Protein AF-A0A934RR46-F1 (afdb_monomer)

Structure (mmCIF, N/CA/C/O backbone):
data_AF-A0A934RR46-F1
#
_entry.id   AF-A0A934RR46-F1
#
loop_
_atom_site.group_PDB
_atom_site.id
_atom_site.type_symbol
_atom_site.label_atom_id
_atom_site.label_alt_id
_atom_site.label_comp_id
_atom_site.label_asym_id
_atom_site.label_entity_id
_atom_site.label_seq_id
_atom_site.pdbx_PDB_ins_code
_atom_site.Cartn_x
_atom_site.Cartn_y
_atom_site.Cartn_z
_atom_site.occupancy
_atom_site.B_iso_or_equiv
_atom_site.auth_seq_id
_atom_site.auth_comp_id
_atom_site.auth_asym_id
_atom_site.auth_atom_id
_atom_site.pdbx_PDB_model_num
ATOM 1 N N . MET A 1 1 ? 14.944 -14.835 -16.384 1.00 36.81 1 MET A N 1
ATOM 2 C CA . MET A 1 1 ? 14.233 -13.910 -17.299 1.00 36.81 1 MET A CA 1
ATOM 3 C C . MET A 1 1 ? 14.780 -12.487 -17.263 1.00 36.81 1 MET A C 1
ATOM 5 O O . MET A 1 1 ? 15.199 -12.048 -18.314 1.00 36.81 1 MET A O 1
ATOM 9 N N . ILE A 1 2 ? 14.890 -11.793 -16.119 1.00 40.56 2 ILE A N 1
ATOM 10 C CA . ILE A 1 2 ? 15.537 -10.455 -16.045 1.00 40.56 2 ILE A CA 1
ATOM 11 C C . ILE A 1 2 ? 17.006 -10.517 -16.483 1.00 40.56 2 ILE A C 1
ATOM 13 O O . ILE A 1 2 ? 17.422 -9.769 -17.355 1.00 40.56 2 ILE A O 1
ATOM 17 N N . ALA A 1 3 ? 17.759 -11.501 -15.976 1.00 37.44 3 ALA A N 1
ATOM 18 C CA . ALA A 1 3 ? 19.117 -11.783 -16.439 1.00 37.44 3 ALA A CA 1
ATOM 19 C C . ALA A 1 3 ? 19.172 -12.261 -17.898 1.00 37.44 3 ALA A C 1
ATOM 21 O O . ALA A 1 3 ? 20.198 -12.084 -18.517 1.00 37.44 3 ALA A O 1
ATOM 22 N N . GLN A 1 4 ? 18.091 -12.829 -18.456 1.00 36.47 4 GLN A N 1
ATOM 23 C CA . GLN A 1 4 ? 18.027 -13.273 -19.858 1.00 36.47 4 GLN A CA 1
ATOM 24 C C . GLN A 1 4 ? 17.661 -12.120 -20.797 1.00 36.47 4 GLN A C 1
ATOM 26 O O . GLN A 1 4 ? 18.126 -12.100 -21.919 1.00 36.47 4 GLN A O 1
ATOM 31 N N . ALA A 1 5 ? 16.869 -11.144 -20.352 1.00 40.88 5 ALA A N 1
ATOM 32 C CA . ALA A 1 5 ? 16.592 -9.939 -21.122 1.00 40.88 5 ALA A CA 1
ATOM 33 C C . ALA A 1 5 ? 17.769 -8.958 -21.044 1.00 40.88 5 ALA A C 1
ATOM 35 O O . ALA A 1 5 ? 18.184 -8.435 -22.068 1.00 40.88 5 ALA A O 1
ATOM 36 N N . LEU A 1 6 ? 18.403 -8.833 -19.870 1.00 43.50 6 LEU A N 1
ATOM 37 C CA . LEU A 1 6 ? 19.729 -8.225 -19.734 1.00 43.50 6 LEU A CA 1
ATOM 38 C C . LEU A 1 6 ? 20.803 -9.030 -20.489 1.00 43.50 6 LEU A C 1
ATOM 40 O O . LEU A 1 6 ? 21.717 -8.428 -21.024 1.00 43.50 6 LEU A O 1
ATOM 44 N N . ALA A 1 7 ? 20.701 -10.362 -20.595 1.00 38.41 7 ALA A N 1
ATOM 45 C CA . ALA A 1 7 ? 21.614 -11.170 -21.414 1.00 38.41 7 ALA A CA 1
ATOM 46 C C . ALA A 1 7 ? 21.329 -11.118 -22.909 1.00 38.41 7 ALA A C 1
ATOM 48 O O . ALA A 1 7 ? 22.271 -11.231 -23.677 1.00 38.41 7 ALA A O 1
ATOM 49 N N . ASN A 1 8 ? 20.088 -10.884 -23.329 1.00 38.97 8 ASN A N 1
ATOM 50 C CA . ASN A 1 8 ? 19.750 -10.619 -24.723 1.00 38.97 8 ASN A CA 1
ATOM 51 C C . ASN A 1 8 ? 20.225 -9.211 -25.133 1.00 38.97 8 ASN A C 1
ATOM 53 O O . ASN A 1 8 ? 20.647 -9.016 -26.267 1.00 38.97 8 ASN A O 1
ATOM 57 N N . ILE A 1 9 ? 20.270 -8.269 -24.182 1.00 41.25 9 ILE A N 1
ATOM 58 C CA . ILE A 1 9 ? 21.010 -7.000 -24.298 1.00 41.25 9 ILE A CA 1
ATOM 59 C C . ILE A 1 9 ? 22.538 -7.245 -24.351 1.00 41.25 9 ILE A C 1
ATOM 61 O O . ILE A 1 9 ? 23.261 -6.481 -24.973 1.00 41.25 9 ILE A O 1
ATOM 65 N N . VAL A 1 10 ? 23.055 -8.330 -23.757 1.00 36.59 10 VAL A N 1
ATOM 66 C CA . VAL A 1 10 ? 24.501 -8.665 -23.707 1.00 36.59 10 VAL A CA 1
ATOM 67 C C . VAL A 1 10 ? 24.937 -9.702 -24.764 1.00 36.59 10 VAL A C 1
ATOM 69 O O . VAL A 1 10 ? 26.119 -10.011 -24.879 1.00 36.59 10 VAL A O 1
ATOM 72 N N . SER A 1 11 ? 24.027 -10.230 -25.591 1.00 36.16 11 SER A N 1
ATOM 73 C CA . SER A 1 11 ? 24.382 -11.101 -26.727 1.00 36.16 11 SER A CA 1
ATOM 74 C C . SER A 1 11 ? 24.996 -10.343 -27.912 1.00 36.16 11 SER A C 1
ATOM 76 O O . SER A 1 11 ? 25.451 -10.973 -28.865 1.00 36.16 11 SER A O 1
ATOM 78 N N . MET A 1 12 ? 25.063 -9.012 -27.837 1.00 39.12 12 MET A N 1
ATOM 79 C CA . MET A 1 12 ? 25.916 -8.169 -28.679 1.00 39.12 12 MET A CA 1
ATOM 80 C C . MET A 1 12 ? 27.278 -7.994 -27.985 1.00 39.12 12 MET A C 1
ATOM 82 O O . MET A 1 12 ? 27.372 -8.074 -26.763 1.00 39.12 12 MET A O 1
ATOM 86 N N . GLY A 1 13 ? 28.371 -7.856 -28.736 1.00 41.41 13 GLY A N 1
ATOM 87 C CA . GLY A 1 13 ? 29.734 -7.974 -28.201 1.00 41.41 13 GLY A CA 1
ATOM 88 C C . GLY A 1 13 ? 29.997 -7.105 -26.960 1.00 41.41 13 GLY A C 1
ATOM 89 O O . GLY A 1 13 ? 29.566 -5.959 -26.874 1.00 41.41 13 GLY A O 1
ATOM 90 N N . SER A 1 14 ? 30.767 -7.627 -25.996 1.00 47.34 14 SER A N 1
ATOM 91 C CA . SER A 1 14 ? 31.001 -7.009 -24.676 1.00 47.34 14 SER A CA 1
ATOM 92 C C . SER A 1 14 ? 31.554 -5.574 -24.698 1.00 47.34 14 SER A C 1
ATOM 94 O O . SER A 1 14 ? 31.492 -4.883 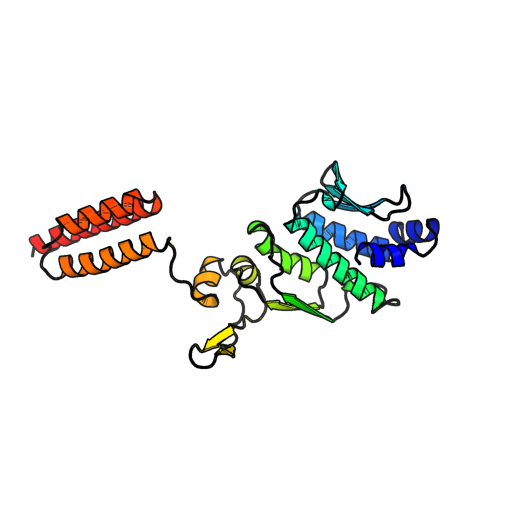-23.683 1.00 47.34 14 SER A O 1
ATOM 96 N N . GLN A 1 15 ? 32.131 -5.130 -25.821 1.00 40.06 15 GLN A N 1
ATOM 97 C CA . GLN A 1 15 ? 32.585 -3.749 -26.018 1.00 40.06 15 GLN A CA 1
ATOM 98 C C . GLN A 1 15 ? 31.483 -2.823 -26.555 1.00 40.06 15 GLN A C 1
ATOM 100 O O . GLN A 1 15 ? 31.358 -1.715 -26.043 1.00 40.06 15 GLN A O 1
ATOM 105 N N . GLU A 1 16 ? 30.658 -3.276 -27.503 1.00 40.56 16 GLU A N 1
ATOM 106 C CA . GLU A 1 16 ? 29.518 -2.513 -28.043 1.00 40.56 16 GLU A CA 1
ATOM 107 C C . GLU A 1 16 ? 28.450 -2.294 -26.968 1.00 40.56 16 GLU A C 1
ATOM 109 O O . GLU A 1 16 ? 27.976 -1.178 -26.784 1.00 40.56 16 GLU A O 1
ATOM 114 N N . VAL A 1 17 ? 28.177 -3.321 -26.159 1.00 46.88 17 VAL A N 1
ATOM 115 C CA . VAL A 1 17 ? 27.233 -3.247 -25.033 1.00 46.88 17 VAL A CA 1
ATOM 116 C C . VAL A 1 17 ? 27.716 -2.287 -23.955 1.00 46.88 17 VAL A C 1
ATOM 118 O O . VAL A 1 17 ? 26.928 -1.516 -23.414 1.00 46.88 17 VAL A O 1
ATOM 121 N N . MET A 1 18 ? 29.017 -2.270 -23.647 1.00 43.03 18 MET A N 1
ATOM 122 C CA . MET A 1 18 ? 29.538 -1.260 -22.727 1.00 43.03 18 MET A CA 1
ATOM 123 C C . MET A 1 18 ? 29.439 0.149 -23.314 1.00 43.03 18 MET A C 1
ATOM 125 O O . MET A 1 18 ? 29.164 1.082 -22.567 1.00 43.03 18 MET A O 1
ATOM 129 N N . GLN A 1 19 ? 29.608 0.330 -24.621 1.00 40.03 19 GLN A N 1
ATOM 130 C CA . GLN A 1 19 ? 29.424 1.631 -25.262 1.00 40.03 19 GLN A CA 1
ATOM 131 C C . GLN A 1 19 ? 27.950 2.072 -25.272 1.00 40.03 19 GLN A C 1
ATOM 133 O O . GLN A 1 19 ? 27.668 3.218 -24.935 1.00 40.03 19 GLN A O 1
ATOM 138 N N . GLU A 1 20 ? 26.995 1.174 -25.530 1.00 48.72 20 GLU A N 1
ATOM 139 C CA . GLU A 1 20 ? 25.558 1.483 -25.455 1.00 48.72 20 GLU A CA 1
ATOM 140 C C . GLU A 1 20 ? 25.047 1.717 -24.024 1.00 48.72 20 GLU A C 1
ATOM 142 O O . GLU A 1 20 ? 24.166 2.552 -23.806 1.00 48.72 20 GLU A O 1
ATOM 147 N N . ILE A 1 21 ? 25.599 1.010 -23.033 1.00 50.59 21 ILE A N 1
ATOM 148 C CA . ILE A 1 21 ? 25.293 1.221 -21.609 1.00 50.59 21 ILE A CA 1
ATOM 149 C C . ILE A 1 21 ? 25.879 2.547 -21.107 1.00 50.59 21 ILE A C 1
ATOM 151 O O . ILE A 1 21 ? 25.300 3.165 -20.213 1.00 50.59 21 ILE A O 1
ATOM 155 N N . THR A 1 22 ? 27.017 2.989 -21.650 1.00 46.16 22 THR A N 1
ATOM 156 C CA . THR A 1 22 ? 27.686 4.219 -21.191 1.00 46.16 22 THR A CA 1
ATOM 157 C C . THR A 1 22 ? 27.176 5.462 -21.928 1.00 46.16 22 THR A C 1
ATOM 159 O O . THR A 1 22 ? 26.913 6.464 -21.269 1.00 46.16 22 THR A O 1
ATOM 162 N N . ASP A 1 23 ? 26.957 5.379 -23.247 1.00 50.88 23 ASP A N 1
ATOM 163 C CA . ASP A 1 23 ? 26.663 6.529 -24.123 1.00 50.88 23 ASP A CA 1
ATOM 164 C C . ASP A 1 23 ? 25.468 6.317 -25.089 1.00 50.88 23 ASP A C 1
ATOM 166 O O . ASP A 1 23 ? 25.162 7.200 -25.890 1.00 50.88 23 ASP A O 1
ATOM 170 N N . GLY A 1 24 ? 24.770 5.173 -25.030 1.00 61.81 24 GLY A N 1
ATOM 171 C CA . GLY A 1 24 ? 23.648 4.825 -25.918 1.00 61.81 24 GLY A CA 1
ATOM 172 C C . GLY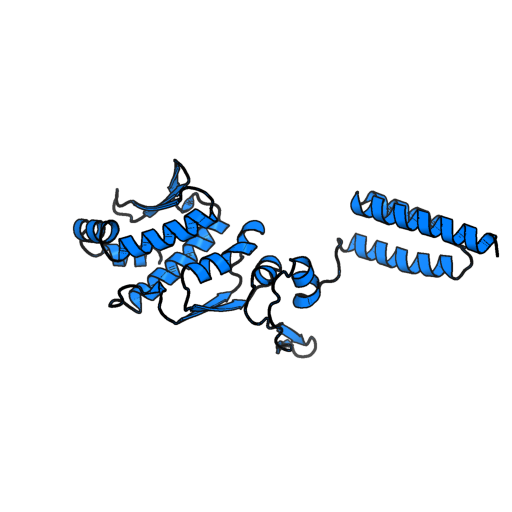 A 1 24 ? 22.266 4.803 -25.247 1.00 61.81 24 GLY A C 1
ATOM 173 O O . GLY A 1 24 ? 22.068 5.292 -24.130 1.00 61.81 24 GLY A O 1
ATOM 174 N N . ARG A 1 25 ? 21.285 4.207 -25.942 1.00 60.78 25 ARG A N 1
ATOM 175 C CA . ARG A 1 25 ? 19.877 4.077 -25.504 1.00 60.78 25 ARG A CA 1
ATOM 176 C C . ARG A 1 25 ? 19.744 3.463 -24.105 1.00 60.78 25 ARG A C 1
ATOM 178 O O . ARG A 1 25 ? 19.003 3.976 -23.267 1.00 60.78 25 ARG A O 1
ATOM 185 N N . TYR A 1 26 ? 20.524 2.423 -23.812 1.00 65.62 26 TYR A N 1
ATOM 186 C CA . TYR A 1 26 ? 20.503 1.747 -22.513 1.00 65.62 26 TYR A CA 1
ATOM 187 C C . TYR A 1 26 ? 21.091 2.597 -21.376 1.00 65.62 26 TYR A C 1
ATOM 189 O O . TYR A 1 26 ? 20.633 2.498 -20.234 1.00 65.62 26 TYR A O 1
ATOM 197 N N . GLY A 1 27 ? 22.042 3.487 -21.669 1.00 65.56 27 GLY A N 1
ATOM 198 C CA . GLY A 1 27 ? 22.538 4.472 -20.706 1.00 65.56 27 GLY A CA 1
ATOM 199 C C . GLY A 1 27 ? 21.471 5.491 -20.296 1.00 65.56 27 GLY A C 1
ATOM 200 O O . GLY A 1 27 ? 21.323 5.793 -19.107 1.00 65.56 27 GLY A O 1
ATOM 201 N N . ALA A 1 28 ? 20.674 5.980 -21.252 1.00 68.56 28 ALA A N 1
ATOM 202 C CA . ALA A 1 28 ? 19.554 6.886 -20.978 1.00 68.56 28 ALA A CA 1
ATOM 203 C C . ALA A 1 28 ? 18.471 6.216 -20.113 1.00 68.56 28 ALA A C 1
ATOM 205 O O . ALA A 1 28 ? 18.034 6.790 -19.109 1.00 68.56 28 ALA A O 1
ATOM 206 N N . LEU A 1 29 ? 18.122 4.969 -20.442 1.00 71.94 29 LEU A N 1
ATOM 207 C CA . LEU A 1 29 ? 17.197 4.134 -19.679 1.00 71.94 29 LEU A CA 1
ATOM 208 C C . LEU A 1 29 ? 17.663 3.936 -18.228 1.00 71.94 29 LEU A C 1
ATOM 210 O O . LEU A 1 29 ? 16.933 4.245 -17.283 1.00 71.94 29 LEU A O 1
ATOM 214 N N . LEU A 1 30 ? 18.907 3.487 -18.031 1.00 72.88 30 LEU A N 1
ATOM 215 C CA . LEU A 1 30 ? 19.480 3.299 -16.696 1.00 72.88 30 LEU A CA 1
ATOM 216 C C . LEU A 1 30 ? 19.559 4.612 -15.920 1.00 72.88 30 LEU A C 1
ATOM 218 O O . LEU A 1 30 ? 19.348 4.617 -14.710 1.00 72.88 30 LEU A O 1
ATOM 222 N N . LYS A 1 31 ? 19.816 5.742 -16.584 1.00 77.75 31 LYS A N 1
ATOM 223 C CA . LYS A 1 31 ? 19.805 7.062 -15.945 1.00 77.75 31 LYS A CA 1
ATOM 224 C C . LYS A 1 31 ? 18.409 7.440 -15.439 1.00 77.75 31 LYS A C 1
ATOM 226 O O . LYS A 1 31 ? 18.314 7.953 -14.323 1.00 77.75 31 LYS A O 1
ATOM 231 N N . LYS A 1 32 ? 17.346 7.159 -16.206 1.00 80.50 32 LYS A N 1
ATOM 232 C CA . LYS A 1 32 ? 15.947 7.382 -15.788 1.00 80.50 32 LYS A CA 1
ATOM 233 C C . LYS A 1 32 ? 15.600 6.501 -14.585 1.00 80.50 32 LYS A C 1
ATOM 235 O O . LYS A 1 32 ? 15.171 7.022 -13.559 1.00 80.50 32 LYS A O 1
ATOM 240 N N . VAL A 1 33 ? 15.914 5.205 -14.651 1.00 79.88 33 VAL A N 1
ATOM 241 C CA . VAL A 1 33 ? 15.697 4.249 -13.547 1.00 79.88 33 VAL A CA 1
ATOM 242 C C . VAL A 1 33 ? 16.476 4.639 -12.286 1.00 79.88 33 VAL A C 1
ATOM 244 O O . VAL A 1 33 ? 15.906 4.686 -11.198 1.00 79.88 33 VAL A O 1
ATOM 247 N N . ASN A 1 34 ? 17.765 4.966 -12.419 1.00 81.31 34 ASN A N 1
ATOM 248 C CA . ASN A 1 34 ? 18.622 5.394 -11.308 1.00 81.31 34 ASN A CA 1
ATOM 249 C C . ASN A 1 34 ? 18.104 6.667 -10.643 1.00 81.31 34 ASN A C 1
ATOM 251 O O . ASN A 1 34 ? 18.190 6.791 -9.424 1.00 81.31 34 ASN A O 1
ATOM 255 N N . LYS A 1 35 ? 17.575 7.607 -11.434 1.00 83.12 35 LYS A N 1
ATOM 256 C CA . LYS A 1 35 ? 16.975 8.834 -10.918 1.00 83.12 35 LYS A CA 1
ATOM 257 C C . LYS A 1 35 ? 15.725 8.518 -10.096 1.00 83.12 35 LYS A C 1
ATOM 259 O O . LYS A 1 35 ? 15.706 8.832 -8.914 1.00 83.12 35 LYS A O 1
ATOM 264 N N . VAL A 1 36 ? 14.743 7.832 -10.686 1.00 83.94 36 VAL A N 1
ATOM 265 C CA . VAL A 1 36 ? 13.465 7.521 -10.018 1.00 83.94 36 VAL A CA 1
ATOM 266 C C . VAL A 1 36 ? 13.695 6.690 -8.748 1.00 83.94 36 VAL A C 1
ATOM 268 O O . VAL A 1 36 ? 13.212 7.035 -7.670 1.00 83.94 36 VAL A O 1
ATOM 271 N N . LEU A 1 37 ? 14.494 5.620 -8.832 1.00 80.00 37 LEU A N 1
ATOM 272 C CA . LEU A 1 37 ? 14.775 4.769 -7.672 1.00 80.00 37 LEU A CA 1
ATOM 273 C C . LEU A 1 37 ? 15.701 5.443 -6.648 1.00 80.00 37 LEU A C 1
ATOM 275 O O . LEU A 1 37 ? 15.571 5.188 -5.452 1.00 80.00 37 LEU A O 1
ATOM 279 N N . GLY A 1 38 ? 16.609 6.320 -7.081 1.00 80.50 38 GLY A N 1
ATOM 280 C CA . GLY A 1 38 ? 17.454 7.114 -6.189 1.00 80.50 38 GLY A CA 1
ATOM 281 C C . GLY A 1 38 ? 16.663 8.131 -5.371 1.00 80.50 38 GLY A C 1
ATOM 282 O O . GLY A 1 38 ? 16.864 8.224 -4.155 1.00 80.50 38 GLY A O 1
ATOM 283 N N . ASP A 1 39 ? 15.732 8.833 -6.018 1.00 81.38 39 ASP A N 1
ATOM 284 C CA . ASP A 1 39 ? 14.822 9.783 -5.375 1.00 81.38 39 ASP A CA 1
ATOM 285 C C . ASP A 1 39 ? 13.926 9.063 -4.356 1.00 81.38 39 ASP A C 1
ATOM 287 O O . ASP A 1 39 ? 13.780 9.516 -3.216 1.00 81.38 39 ASP A O 1
ATOM 291 N N . PHE A 1 40 ? 13.417 7.882 -4.715 1.00 81.31 40 PHE A N 1
ATOM 292 C CA . PHE A 1 40 ? 12.627 7.041 -3.818 1.00 81.31 40 PHE A CA 1
ATOM 293 C C . PHE A 1 40 ? 13.415 6.555 -2.593 1.00 81.31 40 PHE A C 1
ATOM 295 O O . PHE A 1 40 ? 12.971 6.714 -1.453 1.00 81.31 40 PHE A O 1
ATOM 302 N N . LEU A 1 41 ? 14.603 5.982 -2.803 1.00 77.75 41 LEU A N 1
ATOM 303 C CA . LEU A 1 41 ? 15.419 5.425 -1.721 1.00 77.75 41 LEU A CA 1
ATOM 304 C C . LEU A 1 41 ? 16.078 6.506 -0.852 1.00 77.75 41 LEU A C 1
ATOM 306 O O . LEU A 1 41 ? 16.679 6.175 0.174 1.00 77.75 41 LEU A O 1
ATOM 310 N N . LYS A 1 42 ? 15.986 7.786 -1.249 1.00 79.12 42 LYS A N 1
ATOM 311 C CA . LYS A 1 42 ? 16.653 8.937 -0.610 1.00 79.12 42 LYS A CA 1
ATOM 312 C C . LYS A 1 42 ? 18.147 8.697 -0.386 1.00 79.12 42 LYS A C 1
ATOM 314 O O . LYS A 1 42 ? 18.744 9.169 0.583 1.00 79.12 42 LYS A O 1
ATOM 319 N N . ARG A 1 43 ? 18.753 7.904 -1.265 1.00 77.19 43 ARG A N 1
ATOM 320 C CA . ARG A 1 43 ? 20.150 7.478 -1.209 1.00 77.19 43 ARG A CA 1
ATOM 321 C C . ARG A 1 43 ? 20.684 7.415 -2.623 1.00 77.19 43 ARG A C 1
ATOM 323 O O . ARG A 1 43 ? 19.957 7.100 -3.563 1.00 77.19 43 ARG A O 1
ATOM 330 N N . LYS A 1 44 ? 21.988 7.662 -2.759 1.00 71.00 44 LYS A N 1
ATOM 331 C CA . LYS A 1 44 ? 22.679 7.483 -4.034 1.00 71.00 44 LYS A CA 1
ATOM 332 C C . LYS A 1 44 ? 22.470 6.042 -4.498 1.00 71.00 44 LYS A C 1
ATOM 334 O O . LYS A 1 44 ? 22.962 5.129 -3.840 1.00 71.00 44 LYS A O 1
ATOM 339 N N . THR A 1 45 ? 21.734 5.888 -5.595 1.00 72.19 45 THR A N 1
ATOM 340 C CA . THR A 1 45 ? 21.365 4.596 -6.166 1.00 72.19 45 THR A CA 1
ATOM 341 C C . THR A 1 45 ? 21.892 4.525 -7.585 1.00 72.19 45 THR A C 1
ATOM 343 O O . THR A 1 45 ? 21.656 5.433 -8.381 1.00 72.19 45 THR A O 1
ATOM 346 N N . ALA A 1 46 ? 22.653 3.479 -7.890 1.00 69.25 46 ALA A N 1
ATOM 347 C CA . ALA A 1 46 ? 23.087 3.219 -9.254 1.00 69.25 46 ALA A CA 1
ATOM 348 C C . ALA A 1 46 ? 23.037 1.724 -9.547 1.00 69.25 46 ALA A C 1
ATOM 350 O O . ALA A 1 46 ? 23.723 0.940 -8.893 1.00 69.25 46 ALA A O 1
ATOM 351 N N . PHE A 1 47 ? 22.246 1.353 -10.541 1.00 72.00 47 PHE A N 1
ATOM 352 C CA . PHE A 1 47 ? 22.229 0.030 -11.132 1.00 72.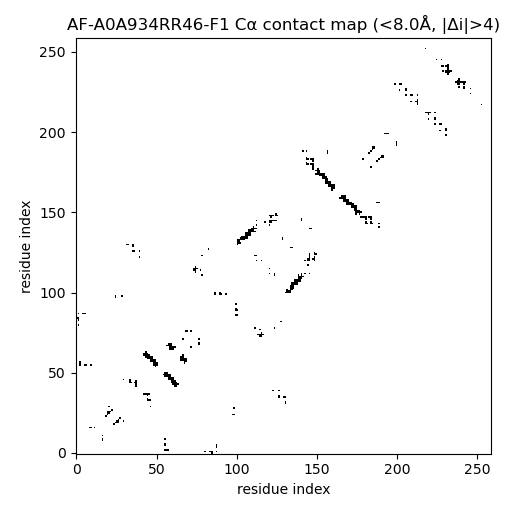00 47 PHE A CA 1
ATOM 353 C C . PHE A 1 47 ? 23.345 -0.065 -12.163 1.00 72.00 47 PHE A C 1
ATOM 355 O O . PHE A 1 47 ? 23.476 0.794 -13.036 1.00 72.00 47 PHE A O 1
ATOM 362 N N . PHE A 1 48 ? 24.165 -1.101 -12.043 1.00 65.88 48 PHE A N 1
ATOM 363 C CA . PHE A 1 48 ? 25.226 -1.387 -12.996 1.00 65.88 48 PHE A CA 1
ATOM 364 C C . PHE A 1 48 ? 25.314 -2.884 -13.248 1.00 65.88 48 PHE A C 1
ATOM 366 O O . PHE A 1 48 ? 25.007 -3.703 -12.382 1.00 65.88 48 PHE A O 1
ATOM 373 N N . VAL A 1 49 ? 25.742 -3.230 -14.454 1.00 65.62 49 VAL A N 1
ATOM 374 C CA . VAL A 1 49 ? 26.001 -4.610 -14.841 1.00 65.62 49 VAL A CA 1
ATOM 375 C C . VAL A 1 49 ? 27.453 -4.929 -14.507 1.00 65.62 49 VAL A C 1
ATOM 377 O O . VAL A 1 49 ? 28.367 -4.256 -14.983 1.00 65.62 49 VAL A O 1
ATOM 380 N N . ASP A 1 50 ? 27.677 -5.943 -13.676 1.00 64.12 50 ASP A N 1
ATOM 381 C CA . ASP A 1 50 ? 29.009 -6.513 -13.487 1.00 64.12 50 ASP A CA 1
ATOM 382 C C . ASP A 1 50 ? 29.181 -7.685 -14.457 1.00 64.12 50 ASP A C 1
ATOM 384 O O . ASP A 1 50 ? 28.460 -8.678 -14.369 1.00 64.12 50 ASP A O 1
ATOM 388 N N . SER A 1 51 ? 30.108 -7.546 -15.406 1.00 57.81 51 SER A N 1
ATOM 389 C CA . SER A 1 51 ? 30.451 -8.568 -16.405 1.00 57.81 51 SER A CA 1
ATOM 390 C C . SER A 1 51 ? 31.681 -9.395 -16.017 1.00 57.81 51 SER A C 1
ATOM 392 O O . SER A 1 51 ? 32.137 -10.251 -16.781 1.00 57.81 51 SER A O 1
ATOM 394 N N . ARG A 1 52 ? 32.249 -9.174 -14.824 1.00 56.47 52 ARG A N 1
ATOM 395 C CA . ARG A 1 52 ? 33.382 -9.966 -14.340 1.00 56.47 52 ARG A CA 1
ATOM 396 C C . ARG A 1 52 ? 32.875 -11.377 -14.008 1.00 56.47 52 ARG A C 1
ATOM 398 O O . ARG A 1 52 ? 32.320 -11.566 -12.930 1.00 56.47 52 ARG A O 1
ATOM 405 N N . ARG A 1 53 ? 33.157 -12.357 -14.889 1.00 47.69 53 ARG A N 1
ATOM 406 C CA . ARG A 1 53 ? 32.983 -13.836 -14.748 1.00 47.69 53 ARG A CA 1
ATOM 407 C C . ARG A 1 53 ? 31.782 -14.487 -15.468 1.00 47.69 53 ARG A C 1
ATOM 409 O O . ARG A 1 53 ? 31.097 -15.301 -14.858 1.00 47.69 53 ARG A O 1
ATOM 416 N N . GLU A 1 54 ? 31.523 -14.172 -16.740 1.00 47.16 54 GLU A N 1
ATOM 417 C CA . GLU A 1 54 ? 30.527 -14.877 -17.596 1.00 47.16 54 GLU A CA 1
ATOM 418 C C . GLU A 1 54 ? 29.064 -14.853 -17.097 1.00 47.16 54 GLU A C 1
ATOM 420 O O . GLU A 1 54 ? 28.170 -15.416 -17.726 1.00 47.16 54 GLU A O 1
ATOM 425 N N . ARG A 1 55 ? 28.784 -14.163 -15.987 1.00 50.59 55 ARG A N 1
ATOM 426 C CA . ARG A 1 55 ? 27.444 -13.927 -15.454 1.00 50.59 55 ARG A CA 1
ATOM 427 C C . ARG A 1 55 ? 27.188 -12.435 -15.413 1.00 50.59 55 ARG A C 1
ATOM 429 O O . ARG A 1 55 ? 27.913 -11.695 -14.760 1.00 50.59 55 ARG A O 1
ATOM 436 N N . ILE A 1 56 ? 26.132 -12.024 -16.095 1.00 54.28 56 ILE A N 1
ATOM 437 C CA . ILE A 1 56 ? 25.607 -10.662 -16.071 1.00 54.28 56 ILE A CA 1
ATOM 438 C C . ILE A 1 56 ? 24.808 -10.534 -14.783 1.00 54.28 56 ILE A C 1
ATOM 440 O O . ILE A 1 56 ? 23.708 -11.078 -14.669 1.00 54.28 56 ILE A O 1
ATOM 444 N N . ALA A 1 57 ? 25.388 -9.860 -13.795 1.00 61.03 57 ALA A N 1
ATOM 445 C CA . ALA A 1 57 ? 24.712 -9.570 -12.539 1.00 61.03 57 ALA A CA 1
ATOM 446 C C . ALA A 1 57 ? 24.367 -8.082 -12.483 1.00 61.03 57 ALA A C 1
ATOM 448 O O . ALA A 1 57 ? 25.251 -7.232 -12.615 1.00 61.03 57 ALA A O 1
ATOM 449 N N . LEU A 1 58 ? 23.087 -7.769 -12.265 1.00 65.88 58 LEU A N 1
ATOM 450 C CA . LEU A 1 58 ? 22.697 -6.422 -11.870 1.00 65.88 58 LEU A CA 1
ATOM 451 C C . LEU A 1 58 ? 23.161 -6.226 -10.425 1.00 65.88 58 LEU A C 1
ATOM 453 O O . LEU A 1 58 ? 22.848 -7.029 -9.547 1.00 65.88 58 LEU A O 1
ATOM 457 N N . LYS A 1 59 ? 23.926 -5.170 -10.186 1.00 70.56 59 LYS A N 1
ATOM 458 C CA . LYS A 1 59 ? 24.342 -4.750 -8.852 1.00 70.56 59 LYS A CA 1
ATOM 459 C C . LYS A 1 59 ? 23.801 -3.368 -8.587 1.00 70.56 59 LYS A C 1
ATOM 461 O O . LYS A 1 59 ? 23.641 -2.569 -9.512 1.00 70.56 59 LYS A O 1
ATOM 466 N N . VAL A 1 60 ? 23.543 -3.086 -7.319 1.00 74.50 60 VAL A N 1
ATOM 467 C CA . VAL A 1 60 ? 23.107 -1.766 -6.889 1.00 74.50 60 VAL A CA 1
ATOM 468 C C . VAL A 1 60 ? 24.185 -1.132 -6.023 1.00 74.50 60 VAL A C 1
ATOM 470 O O . VAL A 1 60 ? 24.737 -1.746 -5.111 1.00 74.50 60 VAL A O 1
ATOM 473 N N . LEU A 1 61 ? 24.529 0.110 -6.334 1.00 75.62 61 LEU A N 1
ATOM 474 C CA . LEU A 1 61 ? 25.254 0.979 -5.424 1.00 75.62 61 LEU A CA 1
ATOM 475 C C . LEU A 1 61 ? 24.220 1.623 -4.507 1.00 75.62 61 LEU A C 1
ATOM 477 O O . LEU A 1 61 ? 23.378 2.356 -5.011 1.00 75.62 61 LEU A O 1
ATOM 481 N N . LEU A 1 62 ? 24.288 1.380 -3.202 1.00 74.62 62 LEU A N 1
ATOM 482 C CA . LEU A 1 62 ? 23.454 2.039 -2.198 1.00 74.62 62 LEU A CA 1
ATOM 483 C C . LEU A 1 62 ? 24.356 2.878 -1.293 1.00 74.62 62 LEU A C 1
ATOM 485 O O . LEU A 1 62 ? 25.084 2.366 -0.444 1.00 74.62 62 LEU A O 1
ATOM 489 N N . GLY A 1 63 ? 24.347 4.194 -1.503 1.00 74.94 63 GLY A N 1
ATOM 490 C CA . GLY A 1 63 ? 25.304 5.093 -0.861 1.00 74.94 63 GLY A CA 1
ATOM 491 C C . GLY A 1 63 ? 26.723 4.848 -1.384 1.00 74.94 63 GLY A C 1
ATOM 492 O O . GLY A 1 63 ? 27.041 5.221 -2.515 1.00 74.94 63 GLY A O 1
ATOM 493 N N . SER A 1 64 ? 27.574 4.241 -0.555 1.00 76.19 64 SER A N 1
ATOM 494 C CA . SER A 1 64 ? 28.948 3.843 -0.897 1.00 76.19 64 SER A CA 1
ATOM 495 C C . SER A 1 64 ? 29.123 2.335 -1.091 1.00 76.19 64 SER A C 1
ATOM 497 O O . SER A 1 64 ? 30.190 1.905 -1.528 1.00 76.19 64 SER A O 1
ATOM 499 N N . GLU A 1 65 ? 28.108 1.530 -0.777 1.00 78.81 65 GLU A N 1
ATOM 500 C CA . GLU A 1 65 ? 28.208 0.071 -0.789 1.00 78.81 65 GLU A CA 1
ATOM 501 C C . GLU A 1 65 ? 27.689 -0.515 -2.096 1.00 78.81 65 GLU A C 1
ATOM 503 O O . GLU A 1 65 ? 26.647 -0.107 -2.608 1.00 78.81 65 GLU A O 1
ATOM 508 N N . ARG A 1 66 ? 28.425 -1.486 -2.644 1.00 78.62 66 ARG A N 1
ATOM 509 C CA . ARG A 1 66 ? 28.002 -2.264 -3.811 1.00 78.62 66 ARG A CA 1
ATOM 510 C C . ARG A 1 66 ? 27.396 -3.566 -3.324 1.00 78.62 66 ARG A C 1
ATOM 512 O O . ARG A 1 66 ? 28.104 -4.377 -2.732 1.00 78.62 66 ARG A O 1
ATOM 519 N N . ILE A 1 67 ? 26.113 -3.745 -3.591 1.00 79.88 67 ILE A N 1
ATOM 520 C CA . ILE A 1 67 ? 25.320 -4.860 -3.089 1.00 79.88 67 ILE A CA 1
ATOM 521 C C . ILE A 1 67 ? 24.774 -5.639 -4.287 1.00 79.88 67 ILE A C 1
ATOM 523 O O . ILE A 1 67 ? 24.296 -5.054 -5.265 1.00 79.88 67 ILE A O 1
ATOM 527 N N . ASP A 1 68 ? 24.883 -6.964 -4.227 1.00 76.81 68 ASP A N 1
ATOM 528 C CA . ASP A 1 68 ? 24.229 -7.852 -5.190 1.00 76.81 68 ASP A CA 1
ATOM 529 C C . ASP A 1 68 ? 22.714 -7.827 -4.960 1.00 76.81 68 ASP A C 1
ATOM 531 O O . ASP A 1 68 ? 22.269 -7.749 -3.816 1.00 76.81 68 ASP A O 1
ATOM 535 N N . LEU A 1 69 ? 21.909 -7.928 -6.024 1.00 74.31 69 LEU A N 1
ATOM 536 C CA . LEU A 1 69 ? 20.444 -7.936 -5.889 1.00 74.31 69 LEU A CA 1
ATOM 537 C C . LEU A 1 69 ? 19.931 -8.990 -4.896 1.00 74.31 69 LEU A C 1
ATOM 539 O O . LEU A 1 69 ? 18.935 -8.750 -4.219 1.00 74.31 69 LEU A O 1
ATOM 543 N N . ASP A 1 70 ? 20.611 -10.132 -4.797 1.00 76.69 70 ASP A N 1
ATOM 544 C CA . ASP A 1 70 ? 20.240 -11.232 -3.900 1.00 76.69 70 ASP A CA 1
ATOM 545 C C . ASP A 1 70 ? 20.405 -10.887 -2.414 1.00 76.69 70 ASP A C 1
ATOM 547 O O . ASP A 1 70 ? 19.800 -11.532 -1.563 1.00 76.69 70 ASP A O 1
ATOM 551 N N . HIS A 1 71 ? 21.192 -9.857 -2.100 1.00 83.31 71 HIS A N 1
ATOM 552 C CA . HIS A 1 71 ? 21.375 -9.349 -0.742 1.00 83.31 71 HIS A CA 1
ATOM 553 C C . HIS A 1 71 ? 20.452 -8.162 -0.423 1.00 83.31 71 HIS A C 1
ATOM 555 O O . HIS A 1 71 ? 20.563 -7.572 0.654 1.00 83.31 71 HIS A O 1
ATOM 561 N N . LEU A 1 72 ? 19.556 -7.777 -1.340 1.00 81.88 72 LEU A N 1
ATOM 562 C CA . LEU A 1 72 ? 18.561 -6.744 -1.064 1.00 81.88 72 LEU A CA 1
ATOM 563 C C . LEU A 1 72 ? 17.400 -7.288 -0.228 1.00 81.88 72 LEU A C 1
ATOM 565 O O . LEU A 1 72 ? 17.049 -8.459 -0.358 1.00 81.88 72 LEU A O 1
ATOM 569 N N . PRO A 1 73 ? 16.747 -6.429 0.579 1.00 84.06 73 PRO A N 1
ATOM 570 C CA . PRO A 1 73 ? 15.491 -6.785 1.223 1.00 84.06 73 PRO A CA 1
ATOM 571 C C . PRO A 1 73 ? 14.468 -7.272 0.194 1.00 84.06 73 PRO A C 1
ATOM 573 O O . PRO A 1 73 ? 14.333 -6.664 -0.873 1.00 84.06 73 PRO A O 1
ATOM 576 N N . ASP A 1 74 ? 13.715 -8.318 0.534 1.00 82.50 74 ASP A N 1
ATOM 577 C CA . ASP A 1 74 ? 12.800 -8.991 -0.396 1.00 82.50 74 ASP A CA 1
ATOM 578 C C . ASP A 1 74 ? 11.819 -8.042 -1.075 1.00 82.50 74 ASP A C 1
ATOM 580 O O . ASP A 1 74 ? 11.646 -8.106 -2.292 1.00 82.50 74 ASP A O 1
ATOM 584 N N . GLY A 1 75 ? 11.250 -7.099 -0.322 1.00 83.50 75 GLY A N 1
ATOM 585 C CA . GLY A 1 75 ? 10.351 -6.111 -0.902 1.00 83.50 75 GLY A CA 1
ATOM 586 C C . GLY A 1 75 ? 11.025 -5.237 -1.966 1.00 83.50 75 GLY A C 1
ATOM 587 O O . GLY A 1 75 ? 10.468 -5.006 -3.034 1.00 83.50 75 GLY A O 1
ATOM 588 N N . LEU A 1 76 ? 12.270 -4.807 -1.736 1.00 81.31 76 LEU A N 1
ATOM 589 C CA . LEU A 1 76 ? 13.001 -3.971 -2.692 1.00 81.31 76 LEU A CA 1
ATOM 590 C C . LEU A 1 76 ? 13.363 -4.782 -3.935 1.00 81.31 76 LEU A C 1
ATOM 592 O O . LEU A 1 76 ? 13.229 -4.297 -5.058 1.00 81.31 76 LEU A O 1
ATOM 596 N N . ARG A 1 77 ? 13.784 -6.033 -3.731 1.00 83.25 77 ARG A N 1
ATOM 597 C CA . ARG A 1 77 ? 14.066 -6.974 -4.811 1.00 83.25 77 ARG A CA 1
ATOM 598 C C . ARG A 1 77 ? 12.825 -7.230 -5.666 1.00 83.25 77 ARG A C 1
ATOM 600 O O . ARG A 1 77 ? 12.957 -7.236 -6.884 1.00 83.25 77 ARG A O 1
ATOM 607 N N . SER A 1 78 ? 11.649 -7.378 -5.053 1.00 84.31 78 SER A N 1
ATOM 608 C CA . SER A 1 78 ? 10.373 -7.557 -5.758 1.00 84.31 78 SER A CA 1
ATOM 609 C C . SER A 1 78 ? 10.055 -6.359 -6.659 1.00 84.31 78 SER A C 1
ATOM 611 O O . SER A 1 78 ? 9.868 -6.539 -7.863 1.00 84.31 78 SER A O 1
ATOM 613 N N . ILE A 1 79 ? 10.118 -5.130 -6.119 1.00 84.81 79 ILE A N 1
ATOM 614 C CA . ILE A 1 79 ? 9.874 -3.895 -6.890 1.00 84.81 79 ILE A CA 1
ATOM 615 C C . ILE A 1 79 ? 10.820 -3.792 -8.081 1.00 84.81 79 ILE A C 1
ATOM 617 O O . ILE A 1 79 ? 10.396 -3.617 -9.222 1.00 84.81 79 ILE A O 1
ATOM 621 N N . ILE A 1 80 ? 12.121 -3.928 -7.821 1.00 82.50 80 ILE A N 1
ATOM 622 C CA . ILE A 1 80 ? 13.144 -3.872 -8.865 1.00 82.50 80 ILE A CA 1
ATOM 623 C C . ILE A 1 80 ? 12.870 -4.955 -9.913 1.00 82.50 80 ILE A C 1
ATOM 625 O O . ILE A 1 80 ? 12.939 -4.682 -11.109 1.00 82.50 80 ILE A O 1
ATOM 629 N N . ALA A 1 81 ? 12.525 -6.171 -9.492 1.00 82.56 81 ALA A N 1
ATOM 630 C CA . ALA A 1 81 ? 12.313 -7.281 -10.403 1.00 82.56 81 ALA A CA 1
ATOM 631 C C . ALA A 1 81 ? 11.198 -7.000 -11.417 1.00 82.56 81 ALA A C 1
ATOM 633 O O . ALA A 1 81 ? 11.437 -7.137 -12.620 1.00 82.56 81 ALA A O 1
ATOM 634 N N . TRP A 1 82 ? 10.006 -6.591 -10.974 1.00 87.31 82 TRP A N 1
ATOM 635 C CA . TRP A 1 82 ? 8.897 -6.371 -11.906 1.00 87.31 82 TRP A CA 1
ATOM 636 C C . TRP A 1 82 ? 9.053 -5.074 -12.720 1.00 87.31 82 TRP A C 1
ATOM 638 O O . TRP A 1 82 ? 8.675 -5.061 -13.896 1.00 87.31 82 TRP A O 1
ATOM 648 N N . LEU A 1 83 ? 9.696 -4.029 -12.179 1.00 87.31 83 LEU A N 1
ATOM 649 C CA . LEU A 1 83 ? 10.048 -2.824 -12.946 1.00 87.31 83 LEU A CA 1
ATOM 650 C C . LEU A 1 83 ? 10.991 -3.168 -14.104 1.00 87.31 83 LEU A C 1
ATOM 652 O O . LEU A 1 83 ? 10.686 -2.887 -15.262 1.00 87.31 83 LEU A O 1
ATOM 656 N N . PHE A 1 84 ? 12.111 -3.839 -13.818 1.00 82.31 84 PHE A N 1
ATOM 657 C CA . PHE A 1 84 ? 13.071 -4.236 -14.851 1.00 82.31 84 PHE A CA 1
ATOM 658 C C . PHE A 1 84 ? 12.495 -5.278 -15.815 1.00 82.31 84 PHE A C 1
ATOM 660 O O . PHE A 1 84 ? 12.816 -5.252 -17.002 1.00 82.31 84 PHE A O 1
ATOM 667 N N . ALA A 1 85 ? 11.626 -6.178 -15.346 1.00 84.62 85 ALA A N 1
ATOM 668 C CA . ALA A 1 85 ? 10.922 -7.106 -16.225 1.00 84.62 85 ALA A CA 1
ATOM 669 C C . ALA A 1 85 ? 9.983 -6.375 -17.197 1.00 84.62 85 ALA A C 1
ATOM 671 O O . ALA A 1 85 ? 9.900 -6.760 -18.361 1.00 84.62 85 ALA A O 1
ATOM 672 N N . THR A 1 86 ? 9.304 -5.319 -16.745 1.00 88.81 86 THR A N 1
ATOM 673 C CA . THR A 1 86 ? 8.458 -4.478 -17.605 1.00 88.81 86 THR A CA 1
ATOM 674 C C . THR A 1 86 ? 9.301 -3.745 -18.639 1.00 88.81 86 THR A C 1
ATOM 676 O O . THR A 1 86 ? 9.021 -3.849 -19.829 1.00 88.81 86 THR A O 1
ATOM 679 N N . ILE A 1 87 ? 10.373 -3.078 -18.205 1.00 86.56 87 ILE A N 1
ATOM 680 C CA . ILE A 1 87 ? 11.320 -2.391 -19.092 1.00 86.56 87 ILE A CA 1
ATOM 681 C C . ILE A 1 87 ? 11.824 -3.341 -20.184 1.00 86.56 87 ILE A C 1
ATOM 683 O O . ILE A 1 87 ? 11.758 -3.028 -21.367 1.00 86.56 87 ILE A O 1
ATOM 687 N N . ALA A 1 88 ? 12.254 -4.542 -19.798 1.00 82.12 88 ALA A N 1
ATOM 688 C CA . ALA A 1 88 ? 12.709 -5.563 -20.731 1.00 82.12 88 ALA A CA 1
ATOM 689 C C . ALA A 1 88 ? 11.635 -5.978 -21.752 1.00 82.12 88 ALA A C 1
ATOM 691 O O . ALA A 1 88 ? 11.952 -6.195 -22.920 1.00 82.12 88 ALA A O 1
ATOM 692 N N . LYS A 1 89 ? 10.368 -6.098 -21.333 1.00 86.69 89 LYS A N 1
ATOM 693 C CA . LYS A 1 89 ? 9.257 -6.403 -22.248 1.00 86.69 89 LYS A CA 1
ATOM 694 C C . LYS A 1 89 ? 9.024 -5.269 -23.246 1.00 86.69 89 LYS A C 1
ATOM 696 O O . LYS A 1 89 ? 8.802 -5.559 -24.415 1.00 86.69 89 LYS A O 1
ATOM 701 N N . LEU A 1 90 ? 9.096 -4.014 -22.802 1.00 88.00 90 LEU A N 1
ATOM 702 C CA . LEU A 1 90 ? 8.947 -2.843 -23.672 1.00 88.00 90 LEU A CA 1
ATOM 703 C C . LEU A 1 90 ? 10.086 -2.753 -24.690 1.00 88.00 90 LEU A C 1
ATOM 705 O O . LEU A 1 90 ? 9.825 -2.544 -25.867 1.00 88.00 90 LEU A O 1
ATOM 709 N N . GLU A 1 91 ? 11.326 -2.994 -24.265 1.00 82.06 91 GLU A N 1
ATOM 710 C CA . GLU A 1 91 ? 12.495 -3.038 -25.153 1.00 82.06 91 GLU A CA 1
ATOM 711 C C . GLU A 1 91 ? 12.347 -4.092 -26.261 1.00 82.06 91 GLU A C 1
ATOM 713 O O . GLU A 1 91 ? 12.641 -3.822 -27.422 1.00 82.06 91 GLU A O 1
ATOM 718 N N . VAL A 1 92 ? 11.839 -5.282 -25.922 1.00 83.38 92 VAL A N 1
ATOM 719 C CA . VAL A 1 92 ? 11.601 -6.357 -26.901 1.00 83.38 92 VAL A CA 1
ATOM 720 C C . VAL A 1 92 ? 10.407 -6.056 -27.809 1.00 83.38 92 VAL A C 1
ATOM 722 O O . VAL A 1 92 ? 10.442 -6.391 -28.990 1.00 83.38 92 VAL A O 1
ATOM 725 N N . ALA A 1 93 ? 9.343 -5.454 -27.272 1.00 86.38 93 ALA A N 1
ATOM 726 C CA . ALA A 1 93 ? 8.147 -5.114 -28.040 1.00 86.38 93 ALA A CA 1
ATOM 727 C C . ALA A 1 93 ? 8.373 -3.926 -28.990 1.00 86.38 93 ALA A C 1
ATOM 729 O O . ALA A 1 93 ? 7.762 -3.870 -30.057 1.00 86.38 93 ALA A O 1
ATOM 730 N N . PHE A 1 94 ? 9.257 -3.000 -28.614 1.00 86.31 94 PHE A N 1
ATOM 731 C CA . PHE A 1 94 ? 9.536 -1.758 -29.332 1.00 86.31 94 PHE A CA 1
ATOM 732 C C . PHE A 1 94 ? 11.048 -1.590 -29.580 1.00 86.31 94 PHE A C 1
ATOM 734 O O . PHE A 1 94 ? 11.678 -0.661 -29.060 1.00 86.31 94 PHE A O 1
ATOM 741 N N . PRO A 1 95 ? 11.663 -2.477 -30.385 1.00 79.38 95 PRO A N 1
ATOM 742 C CA . PRO A 1 95 ? 13.109 -2.484 -30.597 1.00 79.38 95 PRO A CA 1
ATOM 743 C C . PRO A 1 95 ? 13.615 -1.247 -31.347 1.00 79.38 95 PRO A C 1
ATOM 745 O O . PRO A 1 95 ? 14.766 -0.877 -31.164 1.00 79.38 95 PRO A O 1
ATOM 748 N N . ASP A 1 96 ? 12.770 -0.560 -32.119 1.00 82.50 96 ASP A N 1
ATOM 749 C CA . ASP A 1 96 ? 13.155 0.630 -32.895 1.00 82.50 96 ASP A CA 1
ATOM 750 C C . ASP A 1 96 ? 12.815 1.960 -32.196 1.00 82.50 96 ASP A C 1
ATOM 752 O O . ASP A 1 96 ? 13.081 3.034 -32.735 1.00 82.50 96 ASP A O 1
ATOM 756 N N . ASP A 1 97 ? 12.209 1.917 -31.006 1.00 82.38 97 ASP A N 1
ATOM 757 C CA . ASP A 1 97 ? 11.824 3.134 -30.290 1.00 82.38 97 ASP A CA 1
ATOM 758 C C . ASP A 1 97 ? 12.995 3.758 -29.528 1.00 82.38 97 ASP A C 1
ATOM 760 O O . ASP A 1 97 ? 13.710 3.082 -28.797 1.00 82.38 97 ASP A O 1
ATOM 764 N N . SER A 1 98 ? 13.178 5.069 -29.644 1.00 79.38 98 SER A N 1
ATOM 765 C CA . SER A 1 98 ? 14.192 5.792 -28.878 1.00 79.38 98 SER A CA 1
ATOM 766 C C . SER A 1 98 ? 13.926 5.829 -27.366 1.00 79.38 98 SER A C 1
ATOM 768 O O . SER A 1 98 ? 14.891 5.900 -26.606 1.00 79.38 98 SER A O 1
ATOM 770 N N . ASP A 1 99 ? 12.661 5.792 -26.927 1.00 84.56 99 ASP A N 1
ATOM 771 C CA . ASP A 1 99 ? 12.281 5.720 -25.508 1.00 84.56 99 ASP A CA 1
ATOM 772 C C . ASP A 1 99 ? 11.026 4.842 -25.313 1.00 84.56 99 ASP A C 1
ATOM 774 O O . ASP A 1 99 ? 9.902 5.345 -25.224 1.00 84.56 99 ASP A O 1
ATOM 778 N N . PRO A 1 100 ? 11.195 3.510 -25.199 1.00 85.38 100 PRO A N 1
ATOM 779 C CA . PRO A 1 100 ? 10.083 2.588 -24.976 1.00 85.38 100 PRO A CA 1
ATOM 780 C C . PRO A 1 100 ? 9.281 2.852 -23.696 1.00 85.38 100 PRO A C 1
ATOM 782 O O . PRO A 1 100 ? 8.166 2.350 -23.576 1.00 85.38 100 PRO A O 1
ATOM 785 N N . LEU A 1 101 ? 9.820 3.603 -22.727 1.00 89.00 101 LEU A N 1
ATOM 786 C CA . LEU A 1 101 ? 9.118 3.899 -21.475 1.00 89.00 101 LEU A CA 1
ATOM 787 C C . LEU A 1 101 ? 8.023 4.955 -21.642 1.00 89.00 101 LEU A C 1
ATOM 789 O O . LEU A 1 101 ? 7.118 5.026 -20.813 1.00 89.00 101 LEU A O 1
ATOM 793 N N . GLU A 1 102 ? 8.096 5.756 -22.704 1.00 91.19 102 GLU A N 1
ATOM 794 C CA . GLU A 1 102 ? 7.077 6.746 -23.065 1.00 91.19 102 GLU A CA 1
ATOM 795 C C . GLU A 1 102 ? 5.943 6.134 -23.902 1.00 91.19 102 GLU A C 1
ATOM 797 O O . GLU A 1 102 ? 5.014 6.839 -24.295 1.00 91.19 102 GLU A O 1
ATOM 802 N N . ARG A 1 103 ? 5.973 4.830 -24.195 1.00 92.00 103 ARG A N 1
ATOM 803 C CA . ARG A 1 103 ? 4.890 4.181 -24.940 1.00 92.00 103 ARG A CA 1
ATOM 804 C C . ARG A 1 103 ? 3.623 4.048 -24.110 1.00 92.00 103 ARG A C 1
ATOM 806 O O . ARG A 1 103 ? 3.660 3.836 -22.902 1.00 92.00 103 ARG A O 1
ATOM 813 N N . GLU A 1 104 ? 2.497 4.100 -24.808 1.00 95.31 104 GLU A N 1
ATOM 814 C CA . GLU A 1 104 ? 1.196 3.737 -24.260 1.00 95.31 104 GLU A CA 1
ATOM 815 C C . GLU A 1 104 ? 1.081 2.214 -24.163 1.00 95.31 104 GLU A C 1
ATOM 817 O O . GLU A 1 104 ? 1.289 1.490 -25.141 1.00 95.31 104 GLU A O 1
ATOM 822 N N . PHE A 1 105 ? 0.743 1.721 -22.976 1.00 95.12 105 PHE A N 1
ATOM 823 C CA . PHE A 1 105 ? 0.429 0.316 -22.742 1.00 95.12 105 PHE A CA 1
ATOM 824 C C . PHE A 1 105 ? -0.427 0.163 -21.484 1.00 95.12 105 PHE A C 1
ATOM 826 O O . PHE A 1 105 ? -0.536 1.076 -20.668 1.00 95.12 105 PHE A O 1
ATOM 833 N N . ILE A 1 106 ? -1.032 -1.013 -21.319 1.00 96.38 106 ILE A N 1
ATOM 834 C CA . ILE A 1 106 ? -1.788 -1.359 -20.114 1.00 96.38 106 ILE A CA 1
ATOM 835 C C . ILE A 1 106 ? -0.899 -2.213 -19.213 1.00 96.38 106 ILE A C 1
ATOM 837 O O . ILE A 1 106 ? -0.353 -3.230 -19.651 1.00 96.38 106 ILE A O 1
ATOM 841 N N . MET A 1 107 ? -0.772 -1.813 -17.951 1.00 95.50 107 MET A N 1
ATOM 842 C CA . MET A 1 107 ? -0.112 -2.587 -16.909 1.00 95.50 107 MET A CA 1
ATOM 843 C C . MET A 1 107 ? -1.154 -3.121 -15.931 1.00 95.50 107 MET A C 1
ATOM 845 O O . MET A 1 107 ? -1.829 -2.348 -15.259 1.00 95.50 107 MET A O 1
ATOM 849 N N . ILE A 1 108 ? -1.247 -4.446 -15.833 1.00 96.50 108 ILE A N 1
ATOM 850 C CA . ILE A 1 108 ? -2.076 -5.121 -14.834 1.00 96.50 108 ILE A CA 1
ATOM 851 C C . ILE A 1 108 ? -1.157 -5.602 -13.714 1.00 96.50 108 ILE A C 1
ATOM 853 O O . ILE A 1 108 ? -0.213 -6.353 -13.973 1.00 96.50 108 ILE A O 1
ATOM 857 N N . LEU A 1 109 ? -1.418 -5.143 -12.494 1.00 94.56 109 LEU A N 1
ATOM 858 C CA . LEU A 1 109 ? -0.685 -5.522 -11.292 1.00 94.56 109 LEU A CA 1
ATOM 859 C C . LEU A 1 109 ? -1.640 -6.231 -10.341 1.00 94.56 109 LEU A C 1
ATOM 861 O O . LEU A 1 109 ? -2.691 -5.691 -10.009 1.00 94.56 109 LEU A O 1
ATOM 865 N N . ASP A 1 110 ? -1.254 -7.421 -9.909 1.00 94.50 110 ASP A N 1
ATOM 866 C CA . ASP A 1 110 ? -1.961 -8.183 -8.889 1.00 94.50 110 ASP A CA 1
ATOM 867 C C . ASP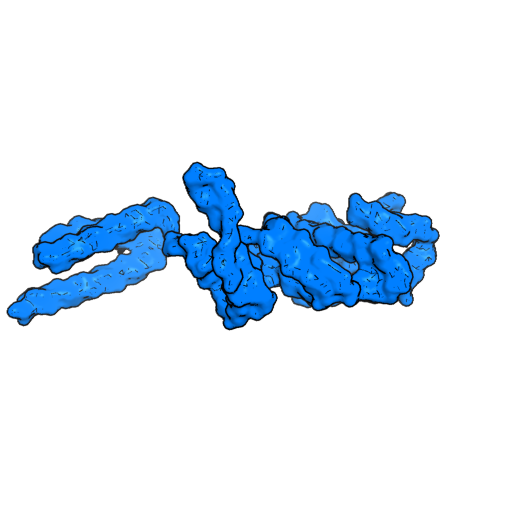 A 1 110 ? -1.071 -8.231 -7.649 1.00 94.50 110 ASP A C 1
ATOM 869 O O . ASP A 1 110 ? 0.081 -8.664 -7.741 1.00 94.50 110 ASP A O 1
ATOM 873 N N . GLU A 1 111 ? -1.566 -7.671 -6.549 1.00 93.81 111 GLU A N 1
ATOM 874 C CA . GLU A 1 111 ? -0.860 -7.502 -5.276 1.00 93.81 111 GLU A CA 1
ATOM 875 C C . GLU A 1 111 ? 0.587 -6.979 -5.428 1.00 93.81 111 GLU A C 1
ATOM 877 O O . GLU A 1 111 ? 1.546 -7.599 -4.959 1.00 93.81 111 GLU A O 1
ATOM 882 N N . PRO A 1 112 ? 0.818 -5.811 -6.067 1.00 92.69 112 PRO A N 1
ATOM 883 C CA . PRO A 1 112 ? 2.171 -5.258 -6.206 1.00 92.69 112 PRO A CA 1
ATOM 884 C C . PRO A 1 112 ? 2.873 -4.995 -4.858 1.00 92.69 112 PRO A C 1
ATOM 886 O O . PRO A 1 112 ? 4.087 -4.773 -4.815 1.00 92.69 112 PRO A O 1
ATOM 889 N N . GLU A 1 113 ? 2.118 -4.997 -3.761 1.00 91.62 113 GLU A N 1
ATOM 890 C CA . GLU A 1 113 ? 2.571 -4.865 -2.386 1.00 91.62 113 GLU A CA 1
ATOM 891 C C . GLU A 1 113 ? 3.113 -6.138 -1.730 1.00 91.62 113 GLU A C 1
ATOM 893 O O . GLU A 1 113 ? 3.622 -6.032 -0.607 1.00 91.62 113 GLU A O 1
ATOM 898 N N . THR A 1 114 ? 3.012 -7.323 -2.346 1.00 88.19 114 THR A N 1
ATOM 899 C CA . THR A 1 114 ? 3.412 -8.570 -1.676 1.00 88.19 114 THR A CA 1
ATOM 900 C C . THR A 1 114 ? 4.865 -8.468 -1.182 1.00 88.19 114 THR A C 1
ATOM 902 O O . THR A 1 114 ? 5.789 -8.146 -1.931 1.00 88.19 114 THR A O 1
ATOM 905 N N . HIS A 1 115 ? 5.075 -8.726 0.114 1.00 82.25 115 HIS A N 1
ATOM 906 C CA . HIS A 1 115 ? 6.357 -8.591 0.830 1.00 82.25 115 HIS A CA 1
ATOM 907 C C . HIS A 1 115 ? 6.934 -7.163 0.949 1.00 82.25 115 HIS A C 1
ATOM 909 O O . HIS A 1 115 ? 8.062 -6.991 1.424 1.00 82.25 115 HIS A O 1
ATOM 915 N N . LEU A 1 116 ? 6.189 -6.120 0.569 1.00 87.69 116 LEU A N 1
ATOM 916 C CA . LEU A 1 116 ? 6.604 -4.733 0.775 1.00 87.69 116 LEU A CA 1
ATOM 917 C C . LEU A 1 116 ? 6.315 -4.274 2.197 1.00 87.69 116 LEU A C 1
ATOM 919 O O . LEU A 1 116 ? 5.213 -4.436 2.717 1.00 87.69 116 LEU A O 1
ATOM 923 N N . HIS A 1 117 ? 7.287 -3.586 2.790 1.00 87.81 117 HIS A N 1
ATOM 924 C CA . HIS A 1 117 ? 7.052 -2.824 4.009 1.00 87.81 117 HIS A CA 1
ATOM 925 C C . HIS A 1 117 ? 5.958 -1.761 3.758 1.00 87.81 117 HIS A C 1
ATOM 927 O O . HIS A 1 117 ? 6.020 -1.097 2.719 1.00 87.81 117 HIS A O 1
ATOM 933 N N . PRO A 1 118 ? 5.016 -1.505 4.692 1.00 88.50 118 PRO A N 1
ATOM 934 C CA . PRO A 1 118 ? 3.923 -0.537 4.506 1.00 88.50 118 PRO A CA 1
ATOM 935 C C . PRO A 1 118 ? 4.380 0.844 4.028 1.00 88.50 118 PRO A C 1
ATOM 937 O O . PRO A 1 118 ? 3.779 1.462 3.154 1.00 88.50 118 PRO A O 1
ATOM 940 N N . ALA A 1 119 ? 5.520 1.307 4.548 1.00 87.19 119 ALA A N 1
ATOM 941 C CA . ALA A 1 119 ? 6.126 2.564 4.116 1.00 87.19 119 ALA A CA 1
ATOM 942 C C . ALA A 1 119 ? 6.424 2.616 2.607 1.00 87.19 119 ALA A C 1
ATOM 944 O O . ALA A 1 119 ? 6.407 3.703 2.048 1.00 87.19 119 ALA A O 1
ATOM 945 N N . TRP A 1 120 ? 6.712 1.485 1.960 1.00 87.88 120 TRP A N 1
ATOM 946 C CA . TRP A 1 120 ? 7.007 1.393 0.526 1.00 87.88 120 TRP A CA 1
ATOM 947 C C . TRP A 1 120 ? 5.765 1.158 -0.325 1.00 87.88 120 TRP A C 1
ATOM 949 O O . TRP A 1 120 ? 5.715 1.655 -1.447 1.00 87.88 120 TRP A O 1
ATOM 959 N N . GLN A 1 121 ? 4.748 0.488 0.221 1.00 92.62 121 GLN A N 1
ATOM 960 C CA . GLN A 1 121 ? 3.447 0.335 -0.439 1.00 92.62 121 GLN A CA 1
ATOM 961 C C . GLN A 1 121 ? 2.878 1.705 -0.839 1.00 92.62 121 GLN A C 1
ATOM 963 O O . GLN A 1 121 ? 2.435 1.892 -1.961 1.00 92.62 121 GLN A O 1
ATOM 968 N N . ARG A 1 122 ? 3.068 2.724 0.009 1.00 90.12 122 ARG A N 1
ATOM 969 C CA . ARG A 1 122 ? 2.642 4.109 -0.260 1.00 90.12 122 ARG A CA 1
ATOM 970 C C . ARG A 1 122 ? 3.320 4.805 -1.451 1.00 90.12 122 ARG A C 1
ATOM 972 O O . ARG A 1 122 ? 2.907 5.902 -1.812 1.00 90.12 122 ARG A O 1
ATOM 979 N N . TYR A 1 123 ? 4.390 4.243 -2.013 1.00 88.69 123 TYR A N 1
ATOM 980 C CA . TYR A 1 123 ? 5.161 4.876 -3.093 1.00 88.69 123 TYR A CA 1
ATOM 981 C C . TYR A 1 123 ? 5.298 4.009 -4.343 1.00 88.69 123 TYR A C 1
ATOM 983 O O . TYR A 1 123 ? 5.666 4.539 -5.388 1.00 88.69 123 TYR A O 1
ATOM 991 N N . VAL A 1 124 ? 5.027 2.703 -4.268 1.00 91.56 124 VAL A N 1
ATOM 992 C CA . VAL A 1 124 ? 5.333 1.769 -5.362 1.00 91.56 124 VAL A CA 1
ATOM 993 C C . VAL A 1 124 ? 4.625 2.136 -6.670 1.00 91.56 124 VAL A C 1
ATOM 995 O O . VAL A 1 124 ? 5.265 2.158 -7.719 1.00 91.56 124 VAL A O 1
ATOM 998 N N . LEU A 1 125 ? 3.344 2.517 -6.614 1.00 92.81 125 LEU A N 1
ATOM 999 C CA . LEU A 1 125 ? 2.597 2.940 -7.802 1.00 92.81 125 LEU A CA 1
ATOM 1000 C C . LEU A 1 125 ? 3.094 4.275 -8.351 1.00 92.81 125 LEU A C 1
ATOM 1002 O O . LEU A 1 125 ? 3.217 4.430 -9.561 1.00 92.81 125 LEU A O 1
ATOM 1006 N N . ARG A 1 126 ? 3.467 5.213 -7.477 1.00 90.94 126 ARG A N 1
ATOM 1007 C CA . ARG A 1 126 ? 4.055 6.487 -7.895 1.00 90.94 126 ARG A CA 1
ATOM 1008 C C . ARG A 1 126 ? 5.373 6.282 -8.644 1.00 90.94 126 ARG A C 1
ATOM 1010 O O . ARG A 1 126 ? 5.578 6.898 -9.681 1.00 90.94 126 ARG A O 1
ATOM 1017 N N . ILE A 1 127 ? 6.241 5.395 -8.153 1.00 90.75 127 ILE A N 1
ATOM 1018 C CA . ILE A 1 127 ? 7.486 5.016 -8.844 1.00 90.75 127 ILE A CA 1
ATOM 1019 C C . ILE A 1 127 ? 7.167 4.464 -10.236 1.00 90.75 127 ILE A C 1
ATOM 1021 O O . ILE A 1 127 ? 7.819 4.831 -11.211 1.00 90.75 127 ILE A O 1
ATOM 1025 N N . ALA A 1 128 ? 6.160 3.592 -10.326 1.00 92.75 128 ALA A N 1
ATOM 1026 C CA . ALA A 1 128 ? 5.720 3.004 -11.583 1.00 92.75 128 ALA A CA 1
ATOM 1027 C C . ALA A 1 128 ? 5.236 4.073 -12.572 1.00 92.75 128 ALA A C 1
ATOM 1029 O O . ALA A 1 128 ? 5.675 4.090 -13.716 1.00 92.75 128 ALA A O 1
ATOM 1030 N N . GLN A 1 129 ? 4.377 4.986 -12.121 1.00 92.50 129 GLN A N 1
ATOM 1031 C CA . GLN A 1 129 ? 3.822 6.075 -12.928 1.00 92.50 129 GLN A CA 1
ATOM 1032 C C . GLN A 1 129 ? 4.893 7.079 -13.368 1.00 92.50 129 GLN A C 1
ATOM 1034 O O . GLN A 1 129 ? 4.853 7.565 -14.491 1.00 92.50 129 GLN A O 1
ATOM 1039 N N . GLU A 1 130 ? 5.878 7.374 -12.515 1.00 92.31 130 GLU A N 1
ATOM 1040 C CA . GLU A 1 130 ? 7.013 8.229 -12.883 1.00 92.31 130 GLU A CA 1
ATOM 1041 C C . GLU A 1 130 ? 7.927 7.557 -13.922 1.00 92.31 130 GLU A C 1
ATOM 1043 O O . GLU A 1 130 ? 8.525 8.243 -14.755 1.00 92.31 130 GLU A O 1
ATOM 1048 N N . LEU A 1 131 ? 8.046 6.225 -13.889 1.00 91.62 131 LEU A N 1
ATOM 1049 C CA . LEU A 1 131 ? 8.860 5.479 -14.848 1.00 91.62 131 LEU A CA 1
ATOM 1050 C C . LEU A 1 131 ? 8.135 5.240 -16.181 1.00 91.62 131 LEU A C 1
ATOM 1052 O O . LEU A 1 131 ? 8.786 5.287 -17.224 1.00 91.62 131 LEU A O 1
ATOM 1056 N N . PHE A 1 132 ? 6.820 5.014 -16.140 1.00 94.00 132 PHE A N 1
ATOM 1057 C CA . PHE A 1 132 ? 5.956 4.718 -17.285 1.00 94.00 132 PHE A CA 1
ATOM 1058 C C . PHE A 1 132 ? 4.794 5.732 -17.358 1.00 94.00 132 PHE A C 1
ATOM 1060 O O . PHE A 1 132 ? 3.653 5.395 -17.027 1.00 94.00 132 PHE A O 1
ATOM 1067 N N . PRO A 1 133 ? 5.056 6.987 -17.765 1.00 93.56 133 PRO A N 1
ATOM 1068 C CA . PRO A 1 133 ? 4.085 8.080 -17.655 1.00 93.56 133 PRO A CA 1
ATOM 1069 C C . PRO A 1 133 ? 2.821 7.891 -18.500 1.00 93.56 133 PRO A C 1
ATOM 1071 O O . PRO A 1 133 ? 1.768 8.409 -18.135 1.00 93.56 133 PRO A O 1
ATOM 1074 N N . ASN A 1 134 ? 2.910 7.134 -19.597 1.00 95.38 134 ASN A N 1
ATOM 1075 C CA . ASN A 1 134 ? 1.797 6.894 -20.520 1.00 95.38 134 ASN A CA 1
ATOM 1076 C C . ASN A 1 134 ? 1.155 5.507 -20.330 1.00 95.38 134 ASN A C 1
ATOM 1078 O O . ASN A 1 134 ? 0.345 5.073 -21.149 1.00 95.38 134 ASN A O 1
ATOM 1082 N N . ALA A 1 135 ? 1.502 4.796 -19.251 1.00 95.56 135 ALA A N 1
ATOM 1083 C CA . ALA A 1 135 ? 0.892 3.513 -18.931 1.00 95.56 135 ALA A CA 1
ATOM 1084 C C . ALA A 1 135 ? -0.457 3.689 -18.218 1.00 95.56 135 ALA A C 1
ATOM 1086 O O . ALA A 1 135 ? -0.578 4.441 -17.248 1.00 95.56 135 ALA A O 1
ATOM 1087 N N . GLN A 1 136 ? -1.466 2.932 -18.650 1.00 95.75 136 GLN A N 1
ATOM 1088 C CA . GLN A 1 136 ? -2.702 2.761 -17.892 1.00 95.75 136 GLN A CA 1
ATOM 1089 C C . GLN A 1 136 ? -2.516 1.625 -16.885 1.00 95.75 136 GLN A C 1
ATOM 1091 O O . GLN A 1 136 ? -2.283 0.479 -17.269 1.00 95.75 136 GLN A O 1
ATOM 1096 N N . PHE A 1 137 ? -2.649 1.929 -15.597 1.00 95.69 137 PHE A N 1
ATOM 1097 C CA . PHE A 1 137 ? -2.519 0.945 -14.525 1.00 95.69 137 PHE A CA 1
ATOM 1098 C C . PHE A 1 137 ? -3.888 0.385 -14.130 1.00 95.69 137 PHE A C 1
ATOM 1100 O O . PHE A 1 137 ? -4.817 1.143 -13.859 1.00 95.69 137 PHE A O 1
ATOM 1107 N N . ILE A 1 138 ? -3.990 -0.941 -14.062 1.00 95.94 138 ILE A N 1
ATOM 1108 C CA . ILE A 1 138 ? -5.101 -1.677 -13.453 1.00 95.94 138 ILE A CA 1
ATOM 1109 C C . ILE A 1 138 ? -4.498 -2.480 -12.307 1.00 95.94 138 ILE A C 1
ATOM 1111 O O . ILE A 1 138 ? -3.670 -3.358 -12.538 1.00 95.94 138 ILE A O 1
ATOM 1115 N N . VAL A 1 139 ? -4.869 -2.146 -11.075 1.00 95.69 139 VAL A N 1
ATOM 1116 C CA . VAL A 1 139 ? -4.252 -2.719 -9.876 1.00 95.69 139 VAL A CA 1
ATOM 1117 C C . VAL A 1 139 ? -5.313 -3.440 -9.060 1.00 95.69 139 VAL A C 1
ATOM 1119 O O . VAL A 1 139 ? -6.307 -2.829 -8.674 1.00 95.69 139 VAL A O 1
ATOM 1122 N N . ALA A 1 140 ? -5.088 -4.722 -8.793 1.00 95.06 140 ALA A N 1
ATOM 1123 C CA . ALA A 1 140 ? -5.814 -5.490 -7.792 1.00 95.06 140 ALA A CA 1
ATOM 1124 C C . ALA A 1 140 ? -4.978 -5.520 -6.506 1.00 95.06 140 ALA A C 1
ATOM 1126 O O . ALA A 1 140 ? -3.783 -5.811 -6.542 1.00 95.06 140 ALA A O 1
ATOM 1127 N N . THR A 1 141 ? -5.579 -5.140 -5.381 1.00 95.06 141 THR A N 1
ATOM 1128 C CA . THR A 1 141 ? -4.882 -5.002 -4.098 1.00 95.06 141 THR A CA 1
ATOM 1129 C C . THR A 1 141 ? -5.870 -5.121 -2.947 1.00 95.06 141 THR A C 1
ATOM 1131 O O . THR A 1 141 ? -7.013 -4.675 -3.052 1.00 95.06 141 THR A O 1
ATOM 1134 N N . HIS A 1 142 ? -5.409 -5.693 -1.838 1.00 93.50 142 HIS A N 1
ATOM 1135 C CA . HIS A 1 142 ? -6.100 -5.654 -0.548 1.00 93.50 142 HIS A CA 1
ATOM 1136 C C . HIS A 1 142 ? -5.407 -4.690 0.434 1.00 93.50 142 HIS A C 1
ATOM 1138 O O . HIS A 1 142 ? -5.762 -4.628 1.611 1.00 93.50 142 HIS A O 1
ATOM 1144 N N . SER A 1 143 ? -4.387 -3.951 -0.018 1.00 95.06 143 SER A N 1
ATOM 1145 C CA . SER A 1 143 ? -3.611 -3.055 0.828 1.00 95.06 143 SER A CA 1
ATOM 1146 C C . SER A 1 143 ? -4.236 -1.662 0.909 1.00 95.06 143 SER A C 1
ATOM 1148 O O . SER A 1 143 ? -4.248 -0.927 -0.087 1.00 95.06 143 SER A O 1
ATOM 1150 N N . PRO A 1 144 ? -4.619 -1.204 2.115 1.00 94.19 144 PRO A N 1
ATOM 1151 C CA . PRO A 1 144 ? -5.089 0.165 2.295 1.00 94.19 144 PRO A CA 1
ATOM 1152 C C . PRO A 1 144 ? -3.996 1.199 1.997 1.00 94.19 144 PRO A C 1
ATOM 1154 O O . PRO A 1 144 ? -4.300 2.323 1.616 1.00 94.19 144 PRO A O 1
ATOM 1157 N N . PHE A 1 145 ? -2.714 0.828 2.109 1.00 94.81 145 PHE A N 1
ATOM 1158 C CA . PHE A 1 145 ? -1.596 1.724 1.807 1.00 94.81 145 PHE A CA 1
ATOM 1159 C C . PHE A 1 145 ? -1.389 1.939 0.308 1.00 94.81 145 PHE A C 1
ATOM 1161 O O . PHE A 1 145 ? -0.866 2.987 -0.074 1.00 94.81 145 PHE A O 1
ATOM 1168 N N . ILE A 1 146 ? -1.753 0.956 -0.523 1.00 94.12 146 ILE A N 1
ATOM 1169 C CA . ILE A 1 146 ? -1.771 1.110 -1.980 1.00 94.12 146 ILE A CA 1
ATOM 1170 C C . ILE A 1 146 ? -2.971 1.966 -2.370 1.00 94.12 146 ILE A C 1
ATOM 1172 O O . ILE A 1 146 ? -2.787 2.962 -3.067 1.00 94.12 146 ILE A O 1
ATOM 1176 N N . ILE A 1 147 ? -4.161 1.627 -1.864 1.00 93.62 147 ILE A N 1
ATOM 1177 C CA . ILE A 1 147 ? -5.412 2.347 -2.142 1.00 93.62 147 ILE A CA 1
ATOM 1178 C C . ILE A 1 147 ? -5.253 3.836 -1.804 1.00 93.62 147 ILE A C 1
ATOM 1180 O O . ILE A 1 147 ? -5.414 4.685 -2.678 1.00 93.62 147 ILE A O 1
ATOM 1184 N N . SER A 1 148 ? -4.797 4.156 -0.589 1.00 91.75 148 SER A N 1
ATOM 1185 C CA . SER A 1 148 ? -4.598 5.539 -0.132 1.00 91.75 148 SER A CA 1
ATOM 1186 C C . SER A 1 148 ? -3.392 6.249 -0.775 1.00 91.75 148 SER A C 1
ATOM 1188 O O . SER A 1 148 ? -3.063 7.372 -0.393 1.00 91.75 148 SER A O 1
ATOM 1190 N N . SER A 1 149 ? -2.634 5.593 -1.662 1.00 90.00 149 SER A N 1
ATOM 1191 C CA . SER A 1 149 ? -1.511 6.226 -2.377 1.00 90.00 149 SER A CA 1
ATOM 1192 C C . SER A 1 149 ? -1.913 6.811 -3.728 1.00 90.00 149 SER A C 1
ATOM 1194 O O . SER A 1 149 ? -1.150 7.585 -4.314 1.00 90.00 149 SER A O 1
ATOM 1196 N N . ILE A 1 150 ? -3.096 6.445 -4.223 1.00 87.81 150 ILE A N 1
ATOM 1197 C CA . ILE A 1 150 ? -3.589 6.832 -5.540 1.00 87.81 150 ILE A CA 1
ATOM 1198 C C . ILE A 1 150 ? -4.348 8.149 -5.402 1.00 87.81 150 ILE A C 1
ATOM 1200 O O . ILE A 1 150 ? -5.329 8.246 -4.680 1.00 87.81 150 ILE A O 1
ATOM 1204 N N . ASN A 1 151 ? -3.901 9.172 -6.124 1.00 83.50 151 ASN A N 1
ATOM 1205 C CA . ASN A 1 151 ? -4.533 10.495 -6.118 1.00 83.50 151 ASN A CA 1
ATOM 1206 C C . ASN A 1 151 ? -5.438 10.739 -7.334 1.00 83.50 151 ASN A C 1
ATOM 1208 O O . ASN A 1 151 ? -6.124 11.754 -7.398 1.00 83.50 151 ASN A O 1
ATOM 1212 N N . ARG A 1 152 ? -5.396 9.851 -8.333 1.00 86.62 152 ARG A N 1
ATOM 1213 C CA . ARG A 1 152 ? -6.131 9.969 -9.595 1.00 86.62 152 ARG A CA 1
ATOM 1214 C C . ARG A 1 152 ? -6.465 8.586 -10.123 1.00 86.62 152 ARG A C 1
ATOM 1216 O O . ARG A 1 152 ? -5.565 7.778 -10.335 1.00 86.62 152 ARG A O 1
ATOM 1223 N N . GLY A 1 153 ? -7.742 8.344 -10.382 1.00 90.62 153 GLY A N 1
ATOM 1224 C CA . GLY A 1 153 ? -8.215 7.070 -10.902 1.00 90.62 153 GLY A CA 1
ATOM 1225 C C . GLY A 1 153 ? -9.594 6.717 -10.373 1.00 90.62 153 GLY A C 1
ATOM 1226 O O . GLY A 1 153 ? -10.317 7.572 -9.859 1.00 90.62 153 GLY A O 1
ATOM 1227 N N . TRP A 1 154 ? -9.927 5.441 -10.526 1.00 93.69 154 TRP A N 1
ATOM 1228 C CA . TRP A 1 154 ? -11.183 4.855 -10.090 1.00 93.69 154 TRP A CA 1
ATOM 1229 C C . TRP A 1 154 ? -10.897 3.634 -9.226 1.00 93.69 154 TRP A C 1
ATOM 1231 O O . TRP A 1 154 ? -10.024 2.827 -9.547 1.00 93.69 154 TRP A O 1
ATOM 1241 N N . ILE A 1 155 ? -11.659 3.505 -8.152 1.00 94.00 155 ILE A N 1
ATOM 1242 C CA . ILE A 1 155 ? -11.680 2.364 -7.252 1.00 94.00 155 ILE A CA 1
ATOM 1243 C C . ILE A 1 155 ? -12.900 1.528 -7.615 1.00 94.00 155 ILE A C 1
ATOM 1245 O O . ILE A 1 155 ? -14.030 2.019 -7.656 1.00 94.00 155 ILE A O 1
ATOM 1249 N N . HIS A 1 156 ? -12.652 0.253 -7.885 1.00 93.75 156 HIS A N 1
ATOM 1250 C CA . HIS A 1 156 ? -13.681 -0.737 -8.154 1.00 93.75 156 HIS A CA 1
ATOM 1251 C C . HIS A 1 156 ? -13.686 -1.749 -7.015 1.00 93.75 156 HIS A C 1
ATOM 1253 O O . HIS A 1 156 ? -12.762 -2.551 -6.894 1.00 93.75 156 HIS A O 1
ATOM 1259 N N . ILE A 1 157 ? -14.724 -1.707 -6.182 1.00 92.50 157 ILE A N 1
ATOM 1260 C CA . ILE A 1 157 ? -14.883 -2.650 -5.074 1.00 92.50 157 ILE A CA 1
ATOM 1261 C C . ILE A 1 157 ? -15.456 -3.951 -5.633 1.00 92.50 157 ILE A C 1
ATOM 1263 O O . ILE A 1 157 ? -16.497 -3.946 -6.297 1.00 92.50 157 ILE A O 1
ATOM 1267 N N . LEU A 1 158 ? -14.761 -5.057 -5.380 1.00 90.50 158 LEU A N 1
ATOM 1268 C CA . LEU A 1 158 ? -15.218 -6.399 -5.722 1.00 90.50 158 LEU A CA 1
ATOM 1269 C C . LEU A 1 158 ? -15.953 -6.991 -4.525 1.00 90.50 158 LEU A C 1
ATOM 1271 O O . LEU A 1 158 ? -15.372 -7.145 -3.455 1.00 90.50 158 LEU A O 1
ATOM 1275 N N . ASN A 1 159 ? -17.219 -7.337 -4.728 1.00 86.75 159 ASN A N 1
ATOM 1276 C CA . ASN A 1 159 ? -18.048 -7.986 -3.722 1.00 86.75 159 ASN A CA 1
ATOM 1277 C C . ASN A 1 159 ? -18.373 -9.409 -4.165 1.00 86.75 159 ASN A C 1
ATOM 1279 O O . ASN A 1 159 ? -18.575 -9.656 -5.355 1.00 86.75 159 ASN A O 1
ATOM 1283 N N . THR A 1 160 ? -18.474 -10.322 -3.205 1.00 85.12 160 THR A N 1
ATOM 1284 C CA . THR A 1 160 ? -18.883 -11.709 -3.447 1.00 85.12 160 THR A CA 1
ATOM 1285 C C . THR A 1 160 ? -20.252 -11.927 -2.825 1.00 85.12 160 THR A C 1
ATOM 1287 O O . THR A 1 160 ? -20.451 -11.607 -1.654 1.00 85.12 160 THR A O 1
ATOM 1290 N N . CYS A 1 161 ? -21.200 -12.468 -3.586 1.00 77.44 161 CYS A N 1
ATOM 1291 C CA . CYS A 1 161 ? -22.471 -12.903 -3.019 1.00 77.44 161 CYS A CA 1
ATOM 1292 C C . CYS A 1 161 ? -22.289 -14.276 -2.352 1.00 77.44 161 CYS A C 1
ATOM 1294 O O . CYS A 1 161 ? -21.796 -15.216 -2.976 1.00 77.44 161 CYS A O 1
ATOM 1296 N N . GLU A 1 162 ? -22.666 -14.391 -1.075 1.00 74.25 162 GLU A N 1
ATOM 1297 C CA . GLU A 1 162 ? -22.516 -15.631 -0.296 1.00 74.25 162 GLU A CA 1
ATOM 1298 C C . GLU A 1 162 ? -23.372 -16.788 -0.841 1.00 74.25 162 GLU A C 1
ATOM 1300 O O . GLU A 1 162 ? -23.009 -17.951 -0.666 1.00 74.25 162 GLU A O 1
ATOM 1305 N N . ASP A 1 163 ? -24.471 -16.482 -1.539 1.00 76.75 163 ASP A N 1
ATOM 1306 C CA . ASP A 1 163 ? -25.450 -17.477 -1.988 1.00 76.75 163 ASP A CA 1
ATOM 1307 C C . ASP A 1 163 ? -25.036 -18.221 -3.272 1.00 76.75 163 ASP A C 1
ATOM 1309 O O . ASP A 1 163 ? -25.372 -19.396 -3.441 1.00 76.75 163 ASP A O 1
ATOM 1313 N N . ASP A 1 164 ? -24.315 -17.568 -4.189 1.00 80.69 164 ASP A N 1
ATOM 1314 C CA . ASP A 1 164 ? -23.957 -18.127 -5.503 1.00 80.69 164 ASP A CA 1
ATOM 1315 C C . ASP A 1 164 ? -22.451 -18.082 -5.822 1.00 80.69 164 ASP A C 1
ATOM 1317 O O . ASP A 1 164 ? -22.012 -18.659 -6.823 1.00 80.69 164 ASP A O 1
ATOM 1321 N N . GLY A 1 165 ? -21.645 -17.444 -4.965 1.00 81.75 165 GLY A N 1
ATOM 1322 C CA . GLY A 1 165 ? -20.205 -17.275 -5.156 1.00 81.75 165 GLY A CA 1
ATOM 1323 C C . GLY A 1 165 ? -19.839 -16.370 -6.336 1.00 81.75 165 GLY A C 1
ATOM 1324 O O . GLY A 1 165 ? -18.671 -16.343 -6.738 1.00 81.75 165 GLY A O 1
ATOM 1325 N N . LEU A 1 166 ? -20.805 -15.651 -6.919 1.00 85.88 166 LEU A N 1
ATOM 1326 C CA . LEU A 1 166 ? -20.550 -14.714 -8.005 1.00 85.88 166 LEU A CA 1
ATOM 1327 C C . LEU A 1 166 ? -19.918 -13.433 -7.462 1.00 85.88 166 LEU A C 1
ATOM 1329 O O . LEU A 1 166 ? -20.309 -12.895 -6.424 1.00 85.88 166 LEU A O 1
ATOM 1333 N N . VAL A 1 167 ? -18.943 -12.929 -8.217 1.00 87.12 167 VAL A N 1
ATOM 1334 C CA . VAL A 1 167 ? -18.276 -11.657 -7.946 1.00 87.12 167 VAL A CA 1
ATOM 1335 C C . VAL A 1 167 ? -18.917 -10.571 -8.797 1.00 87.12 167 VAL A C 1
ATOM 1337 O O . VAL A 1 167 ? -19.057 -10.725 -10.013 1.00 87.12 167 VAL A O 1
ATOM 1340 N N . TYR A 1 168 ? -19.275 -9.457 -8.170 1.00 87.88 168 TYR A N 1
ATOM 1341 C CA . TYR A 1 168 ? -19.815 -8.285 -8.849 1.00 87.88 168 TYR A CA 1
ATOM 1342 C C . TYR A 1 168 ? -19.051 -7.021 -8.463 1.00 87.88 168 TYR A C 1
ATOM 1344 O O . TYR A 1 168 ? -18.474 -6.904 -7.381 1.00 87.88 168 TYR A O 1
ATOM 1352 N N . PHE A 1 169 ? -19.060 -6.057 -9.381 1.00 87.19 169 PHE A N 1
ATOM 1353 C CA . PHE A 1 169 ? -18.483 -4.741 -9.156 1.00 87.19 169 PHE A CA 1
ATOM 1354 C C . PHE A 1 169 ? -19.493 -3.859 -8.424 1.00 87.19 169 PHE A C 1
ATOM 1356 O O . PHE A 1 169 ? -20.643 -3.740 -8.852 1.00 87.19 169 PHE A O 1
ATOM 1363 N N . GLY A 1 170 ? -19.052 -3.225 -7.340 1.00 84.31 170 GLY A N 1
ATOM 1364 C CA . GLY A 1 170 ? -19.742 -2.065 -6.785 1.00 84.31 170 GLY A CA 1
ATOM 1365 C C . GLY A 1 170 ? -19.707 -0.875 -7.749 1.00 84.31 170 GLY A C 1
ATOM 1366 O O . GLY A 1 170 ? -19.020 -0.897 -8.776 1.00 84.31 170 GLY A O 1
ATOM 1367 N N . GLU A 1 171 ? -20.441 0.187 -7.411 1.00 88.12 171 GLU A N 1
ATOM 1368 C CA . GLU A 1 171 ? -20.350 1.438 -8.163 1.00 88.12 171 GLU A CA 1
ATOM 1369 C C . GLU A 1 171 ? -18.910 1.983 -8.116 1.00 88.12 171 GLU A C 1
ATOM 1371 O O . GLU A 1 171 ? -18.319 2.032 -7.034 1.00 88.12 171 GLU A O 1
ATOM 1376 N N . PRO A 1 172 ? -18.321 2.377 -9.263 1.00 91.44 172 PRO A N 1
ATOM 1377 C CA . PRO A 1 172 ? -16.973 2.926 -9.290 1.00 91.44 172 PRO A CA 1
ATOM 1378 C C . PRO A 1 172 ? -16.889 4.216 -8.477 1.00 91.44 172 PRO A C 1
ATOM 1380 O O . PRO A 1 172 ? -17.665 5.149 -8.696 1.00 91.44 172 PRO A O 1
ATOM 1383 N N . GLN A 1 173 ? -15.904 4.293 -7.590 1.00 91.12 173 GLN A N 1
ATOM 1384 C CA . GLN A 1 173 ? -15.652 5.475 -6.772 1.00 91.12 173 GLN A CA 1
ATOM 1385 C C . GLN A 1 173 ? -14.413 6.207 -7.299 1.00 91.12 173 GLN A C 1
ATOM 1387 O O . GLN A 1 173 ? -13.403 5.560 -7.577 1.00 91.12 173 GLN A O 1
ATOM 1392 N N . PRO A 1 174 ? -14.442 7.536 -7.481 1.00 91.12 174 PRO A N 1
ATOM 1393 C CA . PRO A 1 174 ? -13.232 8.273 -7.818 1.00 91.12 174 PRO A CA 1
ATOM 1394 C C . PRO A 1 174 ? -12.261 8.263 -6.630 1.00 91.12 174 PRO A C 1
ATOM 1396 O O . PRO A 1 174 ? -12.682 8.388 -5.482 1.00 91.12 174 PRO A O 1
ATOM 1399 N N . CYS A 1 175 ? -10.960 8.160 -6.903 1.00 88.50 175 CYS A N 1
ATOM 1400 C CA . CYS A 1 175 ? -9.940 8.377 -5.873 1.00 88.50 175 CYS A CA 1
ATOM 1401 C C . CYS A 1 1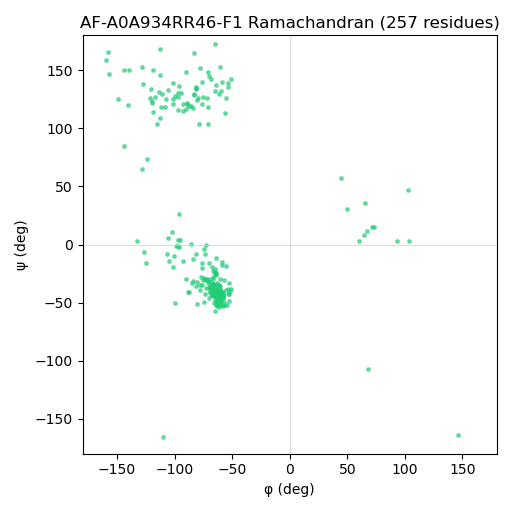75 ? -9.979 9.832 -5.384 1.00 88.50 175 CYS A C 1
ATOM 1403 O O . CYS A 1 175 ? -10.053 10.745 -6.215 1.00 88.50 175 CYS A O 1
ATOM 1405 N N . SER A 1 176 ? -9.868 10.055 -4.073 1.00 83.38 176 SER A N 1
ATOM 1406 C CA . SER A 1 176 ? -9.837 11.403 -3.505 1.00 83.38 176 SER A CA 1
ATOM 1407 C C . SER A 1 176 ? -8.413 11.827 -3.149 1.00 83.38 176 SER A C 1
ATOM 1409 O O . SER A 1 176 ? -7.590 11.064 -2.640 1.00 83.38 176 SER A O 1
ATOM 1411 N N . GLU A 1 177 ? -8.087 13.088 -3.440 1.00 82.12 177 GLU A N 1
ATOM 1412 C CA . GLU A 1 177 ? -6.809 13.654 -3.023 1.00 82.12 177 GLU A CA 1
ATOM 1413 C C . GLU A 1 177 ? -6.806 13.852 -1.501 1.00 82.12 177 GLU A C 1
ATOM 1415 O O . GLU A 1 177 ? -7.578 14.648 -0.970 1.00 82.12 177 GLU A O 1
ATOM 1420 N N . GLY A 1 178 ? -5.891 13.173 -0.807 1.00 83.38 178 GLY A N 1
ATOM 1421 C CA . GLY A 1 178 ? -5.688 13.346 0.634 1.00 83.38 178 GLY A CA 1
ATOM 1422 C C . GLY A 1 178 ? -6.268 12.245 1.518 1.00 83.38 178 GLY A C 1
ATOM 1423 O O . GLY A 1 178 ? -6.108 12.356 2.734 1.00 83.38 178 GLY A O 1
ATOM 1424 N N . ASP A 1 179 ? -6.855 11.194 0.937 1.00 87.62 179 ASP A N 1
ATOM 1425 C CA . ASP A 1 179 ? -7.338 10.033 1.688 1.00 87.62 179 ASP A CA 1
ATOM 1426 C C . ASP A 1 179 ? -6.240 9.444 2.577 1.00 87.62 179 ASP A C 1
ATOM 1428 O O . ASP A 1 179 ? -5.073 9.266 2.195 1.00 87.62 179 ASP A O 1
ATOM 1432 N N . THR A 1 180 ? -6.623 9.142 3.807 1.00 90.75 180 THR A N 1
ATOM 1433 C CA . THR A 1 180 ? -5.786 8.434 4.759 1.00 90.75 180 THR A CA 1
ATOM 1434 C C . THR A 1 180 ? -5.880 6.930 4.526 1.00 90.75 180 THR A C 1
ATOM 1436 O O . THR A 1 180 ? -6.784 6.411 3.876 1.00 90.75 180 THR A O 1
ATOM 1439 N N . TYR A 1 181 ? -4.937 6.185 5.103 1.00 90.56 181 TYR A N 1
ATOM 1440 C CA . TYR A 1 181 ? -5.039 4.728 5.097 1.00 90.56 181 TYR A CA 1
ATOM 1441 C C . TYR A 1 181 ? -6.244 4.232 5.914 1.00 90.56 181 TYR A C 1
ATOM 1443 O O . TYR A 1 181 ? -6.674 3.113 5.683 1.00 90.56 181 TYR A O 1
ATOM 1451 N N . MET A 1 182 ? -6.778 5.033 6.848 1.00 91.38 182 MET A N 1
ATOM 1452 C CA . MET A 1 182 ? -7.982 4.673 7.605 1.00 91.38 182 MET A CA 1
ATOM 1453 C C . MET A 1 182 ? -9.223 4.795 6.728 1.00 91.38 182 MET A C 1
ATOM 1455 O O . MET A 1 182 ? -10.021 3.870 6.710 1.00 91.38 182 MET A O 1
ATOM 1459 N N . ASP A 1 183 ? -9.317 5.861 5.928 1.00 91.44 183 ASP A N 1
ATOM 1460 C CA . ASP A 1 183 ? -10.415 6.040 4.969 1.00 91.44 183 ASP A CA 1
ATOM 1461 C C . ASP A 1 183 ? -10.443 4.865 3.975 1.00 91.44 183 ASP A C 1
ATOM 1463 O O . ASP A 1 183 ? -11.481 4.265 3.729 1.00 91.44 183 ASP A O 1
ATOM 1467 N N . ALA A 1 184 ? -9.276 4.418 3.494 1.00 91.56 184 ALA A N 1
ATOM 1468 C CA . ALA A 1 184 ? -9.190 3.218 2.658 1.00 91.56 184 ALA A CA 1
ATOM 1469 C C . ALA A 1 184 ? -9.646 1.928 3.377 1.00 91.56 184 ALA A C 1
ATOM 1471 O O . ALA A 1 184 ? -10.243 1.052 2.754 1.00 91.56 184 ALA A O 1
ATOM 1472 N N . VAL A 1 185 ? -9.364 1.779 4.674 1.00 91.94 185 VAL A N 1
ATOM 1473 C CA . VAL A 1 185 ? -9.801 0.611 5.462 1.00 91.94 185 VAL A CA 1
ATOM 1474 C C . VAL A 1 185 ? -11.317 0.628 5.675 1.00 91.94 185 VAL A C 1
ATOM 1476 O O . VAL A 1 185 ? -11.973 -0.392 5.468 1.00 91.94 185 VAL A O 1
ATOM 1479 N N . GLU A 1 186 ? -11.874 1.777 6.050 1.00 91.56 186 GLU A N 1
ATOM 1480 C CA . GLU A 1 186 ? -13.284 1.911 6.417 1.00 91.56 186 GLU A CA 1
ATOM 1481 C C . GLU A 1 186 ? -14.196 2.012 5.187 1.00 91.56 186 GLU A C 1
ATOM 1483 O O . GLU A 1 186 ? -15.155 1.246 5.068 1.00 91.56 186 GLU A O 1
ATOM 1488 N N . ASP A 1 187 ? -13.888 2.915 4.256 1.00 88.69 187 ASP A N 1
ATOM 1489 C CA . ASP A 1 187 ? -14.782 3.270 3.149 1.00 88.69 187 ASP A CA 1
ATOM 1490 C C . ASP A 1 187 ? -14.644 2.326 1.950 1.00 88.69 187 ASP A C 1
ATOM 1492 O O . ASP A 1 187 ? -15.626 2.056 1.256 1.00 88.69 187 ASP A O 1
ATOM 1496 N N . VAL A 1 188 ? -13.433 1.809 1.705 1.00 90.44 188 VAL A N 1
ATOM 1497 C CA . VAL A 1 188 ? -13.148 0.949 0.542 1.00 90.44 188 VAL A CA 1
ATOM 1498 C C . VAL A 1 188 ? -13.150 -0.526 0.922 1.00 90.44 188 VAL A C 1
ATOM 1500 O O . VAL A 1 188 ? -13.812 -1.325 0.261 1.00 90.44 188 VAL A O 1
ATOM 1503 N N . LEU A 1 189 ? -12.414 -0.903 1.972 1.00 90.12 189 LEU A N 1
ATOM 1504 C CA . LEU A 1 189 ? -12.332 -2.299 2.418 1.00 90.12 189 LEU A CA 1
ATOM 1505 C C . LEU A 1 189 ? -13.490 -2.704 3.344 1.00 90.12 189 LEU A C 1
ATOM 1507 O O . LEU A 1 189 ? -13.685 -3.895 3.577 1.00 90.12 189 LEU A O 1
ATOM 1511 N N . GLY A 1 190 ? -14.269 -1.744 3.852 1.00 89.12 190 GLY A N 1
ATOM 1512 C CA . GLY A 1 190 ? -15.457 -2.009 4.665 1.00 89.12 190 GLY A CA 1
ATOM 1513 C C . GLY A 1 190 ? -15.166 -2.500 6.085 1.00 89.12 190 GLY A C 1
ATOM 1514 O O . GLY A 1 190 ? -16.073 -3.013 6.740 1.00 89.12 190 GLY A O 1
ATOM 1515 N N . ILE A 1 191 ? -13.930 -2.358 6.566 1.00 88.38 191 ILE A N 1
ATOM 1516 C CA . ILE A 1 191 ? -13.511 -2.814 7.896 1.00 88.38 191 ILE A CA 1
ATOM 1517 C C . ILE A 1 191 ? -13.727 -1.668 8.884 1.00 88.38 191 ILE A C 1
ATOM 1519 O O . ILE A 1 191 ? -13.094 -0.621 8.771 1.00 88.38 191 ILE A O 1
ATOM 1523 N N . LYS A 1 192 ? -14.615 -1.864 9.861 1.00 87.56 192 LYS A N 1
ATOM 1524 C CA . LYS A 1 192 ? -14.960 -0.839 10.871 1.00 87.56 192 LYS A CA 1
ATOM 1525 C C . LYS A 1 192 ? -14.342 -1.128 12.233 1.00 87.56 192 LYS A C 1
ATOM 1527 O O . LYS A 1 192 ? -14.345 -0.278 13.123 1.00 87.56 192 LYS A O 1
ATOM 1532 N N . GLU A 1 193 ? -13.854 -2.345 12.404 1.00 88.81 193 GLU A N 1
ATOM 1533 C CA . GLU A 1 193 ? -13.201 -2.841 13.597 1.00 88.81 193 GLU A CA 1
ATOM 1534 C C . GLU A 1 193 ? -11.778 -2.285 13.657 1.00 88.81 193 GLU A C 1
ATOM 1536 O O . GLU A 1 193 ? -10.959 -2.485 12.758 1.00 88.81 193 GLU A O 1
ATOM 1541 N N . LEU A 1 194 ? -11.484 -1.567 14.737 1.00 85.88 194 LEU A N 1
ATOM 1542 C CA . LEU A 1 194 ? -10.189 -0.916 14.947 1.00 85.88 194 LEU A CA 1
ATOM 1543 C C . LEU A 1 194 ? -9.306 -1.697 15.912 1.00 85.88 194 LEU A C 1
ATOM 1545 O O . LEU A 1 194 ? -8.093 -1.469 15.982 1.00 85.88 194 LEU A O 1
ATOM 1549 N N . TYR A 1 195 ? -9.922 -2.572 16.699 1.00 90.75 195 TYR A N 1
ATOM 1550 C CA . TYR A 1 195 ? -9.262 -3.330 17.741 1.00 90.75 195 TYR A CA 1
ATOM 1551 C C . TYR A 1 195 ? -9.214 -4.819 17.407 1.00 90.75 195 TYR A C 1
ATOM 1553 O O . TYR A 1 195 ? -9.847 -5.307 16.474 1.00 90.75 195 TYR A O 1
ATOM 1561 N N . ASP A 1 196 ? -8.423 -5.561 18.181 1.00 91.81 196 ASP A N 1
ATOM 1562 C CA . ASP A 1 196 ? -8.441 -7.016 18.107 1.00 91.81 196 ASP A CA 1
ATOM 1563 C C . ASP A 1 196 ? -9.838 -7.569 18.455 1.00 91.81 196 ASP A C 1
ATOM 1565 O O . ASP A 1 196 ? -10.550 -6.946 19.251 1.00 91.81 196 ASP A O 1
ATOM 1569 N N . PRO A 1 197 ? -10.216 -8.751 17.928 1.00 93.69 197 PRO A N 1
ATOM 1570 C CA . PRO A 1 197 ? -11.564 -9.297 18.098 1.00 93.69 197 PRO A CA 1
ATOM 1571 C C . PRO A 1 197 ? -12.043 -9.355 19.555 1.00 93.69 197 PRO A C 1
ATOM 1573 O O . PRO A 1 197 ? -13.177 -8.999 19.853 1.00 93.69 197 PRO A O 1
ATOM 1576 N N . GLU A 1 198 ? -11.165 -9.726 20.491 1.00 94.38 198 GLU A N 1
ATOM 1577 C CA . GLU A 1 198 ? -11.526 -9.807 21.910 1.00 94.38 198 GLU A CA 1
ATOM 1578 C C . GLU A 1 198 ? -11.785 -8.416 22.517 1.00 94.38 198 GLU A C 1
ATOM 1580 O O . GLU A 1 198 ? -12.670 -8.249 23.357 1.00 94.38 198 GLU A O 1
ATOM 1585 N N . THR A 1 199 ? -11.033 -7.391 22.105 1.00 94.31 199 THR A N 1
ATOM 1586 C CA . THR A 1 199 ? -11.320 -6.007 22.504 1.00 94.31 199 THR A CA 1
ATOM 1587 C C . THR A 1 199 ? -12.644 -5.523 21.920 1.00 94.31 199 THR A C 1
ATOM 1589 O O . THR A 1 199 ? -13.389 -4.856 22.639 1.00 94.31 199 THR A O 1
ATOM 1592 N N . GLU A 1 200 ? -12.961 -5.849 20.666 1.00 93.94 200 GLU A N 1
ATOM 1593 C CA . GLU A 1 200 ? -14.250 -5.483 20.060 1.00 93.94 200 GLU A CA 1
ATOM 1594 C C . GLU A 1 200 ? -15.426 -6.123 20.810 1.00 93.94 200 GLU A C 1
ATOM 1596 O O . GLU A 1 200 ? -16.386 -5.426 21.148 1.00 93.94 200 GLU A O 1
ATOM 1601 N N . ASP A 1 201 ? -15.310 -7.396 21.198 1.00 95.06 201 ASP A N 1
ATOM 1602 C CA . ASP A 1 201 ? -16.311 -8.078 22.027 1.00 95.06 201 ASP A CA 1
ATOM 1603 C C . ASP A 1 201 ? -16.516 -7.372 23.377 1.00 95.06 201 ASP A C 1
ATOM 1605 O O . ASP A 1 201 ? -17.646 -7.160 23.829 1.00 95.06 201 ASP A O 1
ATOM 1609 N N . LEU A 1 202 ? -15.424 -6.971 24.037 1.00 95.81 202 LEU A N 1
ATOM 1610 C CA . LEU A 1 202 ? -15.493 -6.237 25.303 1.00 95.81 202 LEU A CA 1
ATOM 1611 C C . LEU A 1 202 ? -16.100 -4.840 25.124 1.00 95.81 202 LEU A C 1
ATOM 1613 O O . LEU A 1 202 ? -16.865 -4.391 25.979 1.00 95.81 202 LEU A O 1
ATOM 1617 N N . LEU A 1 203 ? -15.779 -4.145 24.031 1.00 95.00 203 LEU A N 1
ATOM 1618 C CA . LEU A 1 203 ? -16.352 -2.838 23.709 1.00 95.00 203 LEU A CA 1
ATOM 1619 C C . LEU A 1 203 ? -17.845 -2.944 23.381 1.00 95.00 203 LEU A C 1
ATOM 1621 O O . LEU A 1 203 ? -18.609 -2.060 23.775 1.00 95.00 203 LEU A O 1
ATOM 1625 N N . ALA A 1 204 ? -18.279 -4.017 22.720 1.00 94.62 204 ALA A N 1
ATOM 1626 C CA . ALA A 1 204 ? -19.690 -4.303 22.485 1.00 94.62 204 ALA A CA 1
ATOM 1627 C C . ALA A 1 204 ? -20.441 -4.512 23.810 1.00 94.62 204 ALA A C 1
ATOM 1629 O O . ALA A 1 204 ? -21.433 -3.822 24.061 1.00 94.62 20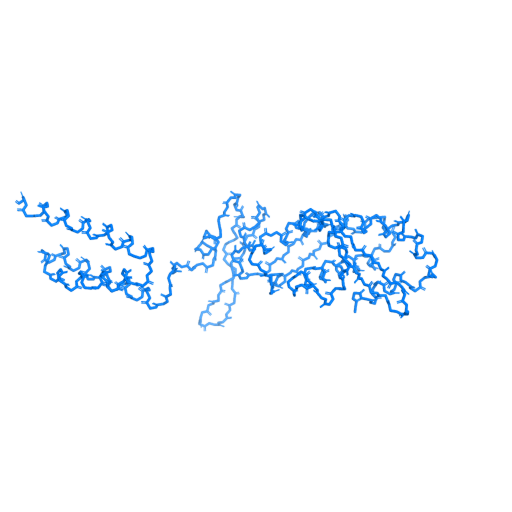4 ALA A O 1
ATOM 1630 N N . GLN A 1 205 ? -19.907 -5.354 24.704 1.00 95.44 205 GLN A N 1
ATOM 1631 C CA . GLN A 1 205 ? -20.450 -5.550 26.057 1.00 95.44 205 GLN A CA 1
ATOM 1632 C C . GLN A 1 205 ? -20.503 -4.235 26.845 1.00 95.44 205 GLN A C 1
ATOM 1634 O O . GLN A 1 205 ? -21.490 -3.947 27.520 1.00 95.44 205 GLN A O 1
ATOM 1639 N N . PHE A 1 206 ? -19.465 -3.399 26.737 1.00 95.94 206 PHE A N 1
ATOM 1640 C CA . PHE A 1 206 ? -19.434 -2.088 27.382 1.00 95.94 206 PHE A CA 1
ATOM 1641 C C . PHE A 1 206 ? -20.549 -1.170 26.872 1.00 95.94 206 PHE A C 1
ATOM 1643 O O . PHE A 1 206 ? -21.219 -0.533 27.684 1.00 95.94 206 PHE A O 1
ATOM 1650 N N . ARG A 1 207 ? -20.766 -1.098 25.552 1.00 94.50 207 ARG A N 1
ATOM 1651 C CA . ARG A 1 207 ? -21.828 -0.270 24.952 1.00 94.50 207 ARG A CA 1
ATOM 1652 C C . ARG A 1 207 ? -23.212 -0.714 25.430 1.00 94.50 207 ARG A C 1
ATOM 1654 O O . ARG A 1 207 ? -24.006 0.137 25.831 1.00 94.50 207 ARG A O 1
ATOM 1661 N N . GLU A 1 208 ? -23.470 -2.020 25.442 1.00 95.00 208 GLU A N 1
ATOM 1662 C CA . GLU A 1 208 ? -24.739 -2.590 25.903 1.00 95.00 208 GLU A CA 1
ATOM 1663 C C . GLU A 1 208 ? -24.974 -2.318 27.395 1.00 95.00 208 GLU A C 1
ATOM 1665 O O . GLU A 1 208 ? -25.995 -1.737 27.774 1.00 95.00 208 GLU A O 1
ATOM 1670 N N . LEU A 1 209 ? -24.000 -2.649 28.245 1.00 94.00 209 LEU A N 1
ATOM 1671 C CA . LEU A 1 209 ? -24.114 -2.459 29.689 1.00 94.00 209 LEU A CA 1
ATOM 1672 C C . LEU A 1 209 ? -24.238 -0.974 30.052 1.00 94.00 209 LEU A C 1
ATOM 1674 O O . LEU A 1 209 ? -25.046 -0.607 30.901 1.00 94.00 209 LEU A O 1
ATOM 1678 N N . ARG A 1 210 ? -23.502 -0.087 29.370 1.00 93.69 210 ARG A N 1
ATOM 1679 C CA . ARG A 1 210 ? -23.636 1.367 29.543 1.00 93.69 210 ARG A CA 1
ATOM 1680 C C . ARG A 1 210 ? -25.059 1.834 29.249 1.00 93.69 210 ARG A C 1
ATOM 1682 O O . ARG A 1 210 ? -25.596 2.641 30.006 1.00 93.69 210 ARG A O 1
ATOM 1689 N N . GLN A 1 211 ? -25.668 1.354 28.167 1.00 92.50 211 GLN A N 1
ATOM 1690 C CA . GLN A 1 211 ? -27.037 1.720 27.810 1.00 92.50 211 GLN A CA 1
ATOM 1691 C C . GLN A 1 211 ? -28.045 1.242 28.864 1.00 92.50 211 GLN A C 1
ATOM 1693 O O . GLN A 1 211 ? -28.941 2.004 29.237 1.00 92.50 211 GLN A O 1
ATOM 1698 N N . GLN A 1 212 ? -27.877 0.023 29.383 1.00 92.00 212 GLN A N 1
ATOM 1699 C CA . GLN A 1 212 ? -28.709 -0.520 30.462 1.00 92.00 212 GLN A CA 1
ATOM 1700 C C . GLN A 1 212 ? -28.580 0.310 31.747 1.00 92.00 212 GLN A C 1
ATOM 1702 O O . GLN A 1 212 ? -29.592 0.732 32.303 1.00 92.00 212 GLN A O 1
ATOM 1707 N N . VAL A 1 213 ? -27.351 0.629 32.166 1.00 91.81 213 VAL A N 1
ATOM 1708 C CA . VAL A 1 213 ? -27.064 1.452 33.355 1.00 91.81 213 VAL A CA 1
ATOM 1709 C C . VAL A 1 213 ? -27.705 2.836 33.230 1.00 91.81 213 VAL A C 1
ATOM 1711 O O . VAL A 1 213 ? -28.344 3.303 34.167 1.00 91.81 213 VAL A O 1
ATOM 1714 N N . LEU A 1 214 ? -27.592 3.495 32.074 1.00 89.25 214 LEU A N 1
ATOM 1715 C CA . LEU A 1 214 ? -28.211 4.809 31.863 1.00 89.25 214 LEU A CA 1
ATOM 1716 C C . LEU A 1 214 ? -29.747 4.751 31.861 1.00 89.25 214 LEU A C 1
ATOM 1718 O O . LEU A 1 214 ? -30.389 5.690 32.327 1.00 89.25 214 LEU A O 1
ATOM 1722 N N . SER A 1 215 ? -30.334 3.660 31.365 1.00 89.88 215 SER A N 1
ATOM 1723 C CA . SER A 1 215 ? -31.792 3.488 31.293 1.00 89.88 215 SER A CA 1
ATOM 1724 C C . SER A 1 215 ? -32.410 3.116 32.646 1.00 89.88 215 SER A C 1
ATOM 1726 O O . SER A 1 215 ? -33.504 3.573 32.967 1.00 89.88 215 SER A O 1
ATOM 1728 N N . ASN A 1 216 ? -31.694 2.341 33.465 1.00 89.81 216 ASN A N 1
ATOM 1729 C CA . ASN A 1 216 ? -32.165 1.825 34.754 1.00 89.81 216 ASN A CA 1
ATOM 1730 C C . ASN A 1 216 ? -31.728 2.694 35.948 1.00 89.81 216 ASN A C 1
ATOM 1732 O O . ASN A 1 216 ? -31.570 2.194 37.058 1.00 89.81 216 ASN A O 1
ATOM 1736 N N . GLY A 1 217 ? -31.476 3.991 35.747 1.00 85.50 217 GLY A N 1
ATOM 1737 C CA . GLY A 1 217 ? -31.138 4.897 36.853 1.00 85.50 217 GLY A CA 1
ATOM 1738 C C . GLY A 1 217 ? -29.801 4.586 37.539 1.00 85.50 217 GLY A C 1
ATOM 1739 O O . GLY A 1 217 ? -29.661 4.787 38.743 1.00 85.50 217 GLY A O 1
ATOM 1740 N N . PHE A 1 218 ? -28.809 4.140 36.771 1.00 88.25 218 PHE A N 1
ATOM 1741 C CA . PHE A 1 218 ? -27.461 3.769 37.211 1.00 88.25 218 PHE A CA 1
ATOM 1742 C C . PHE A 1 218 ? -27.356 2.459 38.019 1.00 88.25 218 PHE A C 1
ATOM 1744 O O . PHE A 1 218 ? -26.306 2.179 38.605 1.00 88.25 218 PHE A O 1
ATOM 1751 N N . GLU A 1 219 ? -28.385 1.606 38.014 1.00 83.62 219 GLU A N 1
ATOM 1752 C CA . GLU A 1 219 ? -28.256 0.222 38.492 1.00 83.62 219 GLU A CA 1
ATOM 1753 C C . GLU A 1 219 ? -27.289 -0.577 37.595 1.00 83.62 219 GLU A C 1
ATOM 1755 O O . GLU A 1 219 ? -27.379 -0.518 36.372 1.00 83.62 219 GLU A O 1
ATOM 1760 N N . GLY A 1 220 ? -26.335 -1.306 38.192 1.00 86.00 220 GLY A N 1
ATOM 1761 C CA . GLY A 1 220 ? -25.289 -2.049 37.459 1.00 86.00 220 GLY A CA 1
ATOM 1762 C C . GLY A 1 220 ? -23.968 -1.290 37.246 1.00 86.00 220 GLY A C 1
ATOM 1763 O O . GLY A 1 220 ? -23.031 -1.818 36.649 1.00 86.00 220 GLY A O 1
ATOM 1764 N N . GLU A 1 221 ? -23.833 -0.071 37.779 1.00 90.06 221 GLU A N 1
ATOM 1765 C CA . GLU A 1 221 ? -22.628 0.760 37.621 1.00 90.06 221 GLU A CA 1
ATOM 1766 C C . GLU A 1 221 ? -21.328 0.066 38.064 1.00 90.06 221 GLU A C 1
ATOM 1768 O O . GLU A 1 221 ? -20.291 0.223 37.421 1.00 90.06 221 GLU A O 1
ATOM 1773 N N . THR A 1 222 ? -21.355 -0.705 39.154 1.00 91.44 222 THR A N 1
ATOM 1774 C CA . THR A 1 222 ? -20.165 -1.409 39.660 1.00 91.44 222 THR A CA 1
ATOM 1775 C C . THR A 1 222 ? -19.614 -2.395 38.632 1.00 91.44 222 THR A C 1
ATOM 1777 O O . THR A 1 222 ? -18.399 -2.481 38.442 1.00 91.44 222 THR A O 1
ATOM 1780 N N . GLU A 1 223 ? -20.504 -3.112 37.946 1.00 93.12 223 GLU A N 1
ATOM 1781 C CA . GLU A 1 223 ? -20.144 -4.054 36.887 1.00 93.12 223 GLU A CA 1
ATOM 1782 C C . GLU A 1 223 ? -19.596 -3.309 35.668 1.00 93.12 223 GLU A C 1
ATOM 1784 O O . GLU A 1 223 ? -18.523 -3.653 35.169 1.00 93.12 223 GLU A O 1
ATOM 1789 N N . LEU A 1 224 ? -20.243 -2.205 35.276 1.00 94.19 224 LEU A N 1
ATOM 1790 C CA . LEU A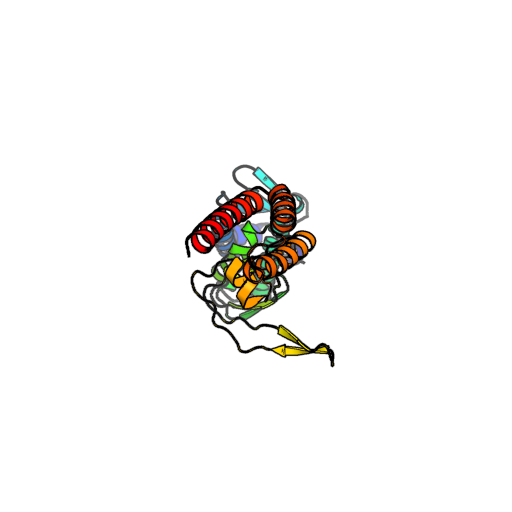 1 224 ? -19.766 -1.343 34.194 1.00 94.19 224 LEU A CA 1
ATOM 1791 C C . LEU A 1 224 ? -18.358 -0.806 34.474 1.00 94.19 224 LEU A C 1
ATOM 1793 O O . LEU A 1 224 ? -17.481 -0.897 33.619 1.00 94.19 224 LEU A O 1
ATOM 1797 N N . ARG A 1 225 ? -18.098 -0.306 35.687 1.00 94.50 225 ARG A N 1
ATOM 1798 C CA . ARG A 1 225 ? -16.765 0.170 36.091 1.00 94.50 225 ARG A CA 1
ATOM 1799 C C . ARG A 1 225 ? -15.728 -0.948 36.079 1.00 94.50 225 ARG A C 1
ATOM 1801 O O . ARG A 1 225 ? -14.594 -0.713 35.665 1.00 94.50 225 ARG A O 1
ATOM 1808 N N . SER A 1 226 ? -16.098 -2.151 36.518 1.00 95.62 226 SER A N 1
ATOM 1809 C CA . SER A 1 226 ? -15.210 -3.316 36.460 1.00 95.62 226 SER A CA 1
ATOM 1810 C C . SER A 1 226 ? -14.822 -3.644 35.015 1.00 95.62 226 SER A C 1
ATOM 1812 O O . SER A 1 226 ? -13.635 -3.806 34.717 1.00 95.62 226 SER A O 1
ATOM 1814 N N . LEU A 1 227 ? -15.796 -3.636 34.100 1.00 95.62 227 LEU A N 1
ATOM 1815 C CA . LEU A 1 227 ? -15.563 -3.843 32.674 1.00 95.62 227 LEU A CA 1
ATOM 1816 C C . LEU A 1 227 ? -14.688 -2.735 32.067 1.00 95.62 227 LEU A C 1
ATOM 1818 O O . LEU A 1 227 ? -13.733 -3.035 31.355 1.00 95.62 227 LEU A O 1
ATOM 1822 N N . MET A 1 228 ? -14.934 -1.468 32.407 1.00 95.81 228 MET A N 1
ATOM 1823 C CA . MET A 1 228 ? -14.108 -0.339 31.959 1.00 95.81 228 MET A CA 1
ATOM 1824 C C . MET A 1 228 ? -12.655 -0.457 32.431 1.00 95.81 228 MET A C 1
ATOM 1826 O O . MET A 1 228 ? -11.736 -0.194 31.657 1.00 95.81 228 MET A O 1
ATOM 1830 N N . MET A 1 229 ? -12.426 -0.893 33.675 1.00 95.12 229 MET A N 1
ATOM 1831 C CA . MET A 1 229 ? -11.078 -1.161 34.190 1.00 95.12 229 MET A CA 1
ATOM 1832 C C . MET A 1 229 ? -10.408 -2.313 33.435 1.00 95.12 229 MET A C 1
ATOM 1834 O O . MET A 1 229 ? -9.231 -2.215 33.087 1.00 95.12 229 MET A O 1
ATOM 1838 N N . LYS A 1 230 ? -11.157 -3.383 33.132 1.00 95.94 230 LYS A N 1
ATOM 1839 C CA . LYS A 1 230 ? -10.667 -4.517 32.334 1.00 95.94 230 LYS A CA 1
ATOM 1840 C C . LYS A 1 230 ? -10.269 -4.083 30.918 1.00 95.94 230 LYS A C 1
ATOM 1842 O O . LYS A 1 230 ? -9.199 -4.466 30.456 1.00 95.94 230 LYS A O 1
ATOM 1847 N N . ILE A 1 231 ? -11.089 -3.268 30.252 1.00 95.94 231 ILE A N 1
ATOM 1848 C CA . ILE A 1 231 ? -10.804 -2.723 28.914 1.00 95.94 231 ILE A CA 1
ATOM 1849 C C . ILE A 1 231 ? -9.593 -1.785 28.965 1.00 95.94 231 ILE A C 1
ATOM 1851 O O . ILE A 1 231 ? -8.665 -1.924 28.170 1.00 95.94 231 ILE A O 1
ATOM 1855 N N . GLY A 1 232 ? -9.564 -0.865 29.933 1.00 95.25 232 GLY A N 1
ATOM 1856 C CA . GLY A 1 232 ? -8.477 0.099 30.099 1.00 95.25 232 GLY A CA 1
ATOM 1857 C C . GLY A 1 232 ? -7.114 -0.550 30.352 1.00 95.25 232 GLY A C 1
ATOM 1858 O O . GLY A 1 232 ? -6.097 -0.019 29.919 1.00 95.25 232 GLY A O 1
ATOM 1859 N N . ALA A 1 233 ? -7.080 -1.729 30.976 1.00 96.12 233 ALA A N 1
ATOM 1860 C CA . ALA A 1 233 ? -5.844 -2.470 31.216 1.00 96.12 233 ALA A CA 1
ATOM 1861 C C . ALA A 1 233 ? -5.205 -3.063 29.942 1.00 96.12 233 ALA A C 1
ATOM 1863 O O . ALA A 1 233 ? -4.032 -3.434 29.982 1.00 96.12 233 ALA A O 1
ATOM 1864 N N . ARG A 1 234 ? -5.937 -3.159 28.818 1.00 94.69 234 ARG A N 1
ATOM 1865 C CA . ARG A 1 234 ? -5.432 -3.778 27.575 1.00 94.69 234 ARG A CA 1
ATOM 1866 C C . ARG A 1 234 ? -4.453 -2.887 26.809 1.00 94.69 234 ARG A C 1
ATOM 1868 O O . ARG A 1 234 ? -3.522 -3.396 26.193 1.00 94.69 234 ARG A O 1
ATOM 1875 N N . SER A 1 235 ? -4.640 -1.564 26.814 1.00 95.06 235 SER A N 1
ATOM 1876 C CA . SER A 1 235 ? -3.724 -0.634 26.139 1.00 95.06 235 SER A CA 1
ATOM 1877 C C . SER A 1 235 ? -3.834 0.792 26.674 1.00 95.06 235 SER A C 1
ATOM 1879 O O . SER A 1 235 ? -4.872 1.199 27.190 1.00 95.06 235 SER A O 1
ATOM 1881 N N . LYS A 1 236 ? -2.787 1.604 26.464 1.00 93.56 236 LYS A N 1
ATOM 1882 C CA . LYS A 1 236 ? -2.792 3.023 26.861 1.00 93.56 236 LYS A CA 1
ATOM 1883 C C . LYS A 1 236 ? -3.904 3.824 26.173 1.00 93.56 236 LYS A C 1
ATOM 1885 O O . LYS A 1 236 ? -4.487 4.722 26.777 1.00 93.56 236 LYS A O 1
ATOM 1890 N N . SER A 1 237 ? -4.210 3.501 24.917 1.00 92.56 237 SER A N 1
ATOM 1891 C CA . SER A 1 237 ? -5.295 4.142 24.168 1.00 92.56 237 SER A CA 1
ATOM 1892 C C . SER A 1 237 ? -6.656 3.842 24.794 1.00 92.56 237 SER A C 1
ATOM 1894 O O . SER A 1 237 ? -7.456 4.759 24.979 1.00 92.56 237 SER A O 1
ATOM 1896 N N . LEU A 1 238 ? -6.890 2.583 25.177 1.00 94.88 238 LEU A N 1
ATOM 1897 C CA . LEU A 1 238 ? -8.123 2.153 25.836 1.00 94.88 238 LEU A CA 1
ATOM 1898 C C . LEU A 1 238 ? -8.229 2.705 27.260 1.00 94.88 238 LEU A C 1
ATOM 1900 O O . LEU A 1 238 ? -9.308 3.126 27.657 1.00 94.88 238 LEU A O 1
ATOM 1904 N N . GLU A 1 239 ? -7.126 2.798 28.005 1.00 95.31 239 GLU A N 1
ATOM 1905 C CA . GLU A 1 239 ? -7.088 3.452 29.320 1.00 95.31 239 GLU A CA 1
ATOM 1906 C C . GLU A 1 239 ? -7.555 4.911 29.226 1.00 95.31 239 GLU A C 1
ATOM 1908 O O . GLU A 1 239 ? -8.440 5.345 29.963 1.00 95.31 239 GLU A O 1
ATOM 1913 N N . ASN A 1 240 ? -7.004 5.661 28.267 1.00 94.62 240 ASN A N 1
ATOM 1914 C CA . ASN A 1 240 ? -7.380 7.053 28.039 1.00 94.62 240 ASN A CA 1
ATOM 1915 C C . ASN A 1 240 ? -8.847 7.184 27.601 1.00 94.62 240 ASN A C 1
ATOM 1917 O O . ASN A 1 240 ? -9.538 8.107 28.036 1.00 94.62 240 ASN A O 1
ATOM 1921 N N . MET A 1 241 ? -9.323 6.280 26.740 1.00 95.12 241 MET A N 1
ATOM 1922 C CA . MET A 1 241 ? -10.716 6.245 26.292 1.00 95.12 241 MET A CA 1
ATOM 1923 C C . MET A 1 241 ? -11.668 5.963 27.463 1.00 95.12 241 MET A C 1
ATOM 1925 O O . MET A 1 241 ? -12.577 6.753 27.713 1.00 95.12 241 MET A O 1
ATOM 1929 N N . MET A 1 242 ? -11.427 4.888 28.216 1.00 95.81 242 MET A N 1
ATOM 1930 C CA . MET A 1 242 ? -12.253 4.493 29.360 1.00 95.81 242 MET A CA 1
ATOM 1931 C C . MET A 1 242 ? -12.217 5.541 30.473 1.00 95.81 242 MET A C 1
ATOM 1933 O O . MET A 1 242 ? -13.244 5.806 31.090 1.00 95.81 242 MET A O 1
ATOM 1937 N N . GLY A 1 243 ? -11.081 6.209 30.691 1.00 92.38 243 GLY A N 1
ATOM 1938 C CA . GLY A 1 243 ? -10.985 7.325 31.633 1.00 92.38 243 GLY A CA 1
ATOM 1939 C C . GLY A 1 243 ? -11.893 8.505 31.265 1.00 92.38 243 GLY A C 1
ATOM 1940 O O . GLY A 1 243 ? -12.546 9.077 32.139 1.00 92.38 243 GLY A O 1
ATOM 1941 N N . ARG A 1 244 ? -11.993 8.852 29.972 1.00 94.38 244 ARG A N 1
ATOM 1942 C CA . ARG A 1 244 ? -12.927 9.893 29.495 1.00 94.38 244 ARG A CA 1
ATOM 1943 C C . ARG A 1 244 ? -14.381 9.469 29.673 1.00 94.38 244 ARG A C 1
ATOM 1945 O O . ARG A 1 244 ? -15.189 10.275 30.127 1.00 94.38 244 ARG A O 1
ATOM 1952 N N . GLU A 1 245 ? -14.700 8.222 29.345 1.00 93.69 245 GLU A N 1
ATOM 1953 C CA . GLU A 1 245 ? -16.043 7.663 29.530 1.00 93.69 245 GLU A CA 1
ATOM 1954 C C . GLU A 1 245 ? -16.457 7.642 31.006 1.00 93.69 245 GLU A C 1
ATOM 1956 O O . GLU A 1 245 ? -17.582 8.006 31.341 1.00 93.69 245 GLU A O 1
ATOM 1961 N N . LEU A 1 246 ? -15.530 7.312 31.910 1.00 92.06 246 LEU A N 1
ATOM 1962 C CA . LEU A 1 246 ? -15.790 7.282 33.350 1.00 92.06 246 LEU A CA 1
ATOM 1963 C C . LEU A 1 246 ? -16.166 8.670 33.868 1.00 92.06 246 LEU A C 1
ATOM 1965 O O . LEU A 1 246 ? -17.152 8.831 34.583 1.00 92.06 246 LEU A O 1
ATOM 1969 N N . PHE A 1 247 ? -15.417 9.685 33.435 1.00 91.31 247 PHE A N 1
ATOM 1970 C CA . PHE A 1 247 ? -15.699 11.074 33.775 1.00 91.31 247 PHE A CA 1
ATOM 1971 C C . PHE A 1 247 ? -17.070 11.536 33.251 1.00 91.31 247 PHE A C 1
ATOM 1973 O O . PHE A 1 247 ? -17.793 12.256 33.945 1.00 91.31 247 PHE A O 1
ATOM 1980 N N . GLN A 1 248 ? -17.454 11.124 32.037 1.00 91.00 248 GLN A N 1
ATOM 1981 C CA . GLN A 1 248 ? -18.780 11.429 31.492 1.00 91.00 248 GLN A CA 1
ATOM 1982 C C . GLN A 1 248 ? -19.896 10.749 32.291 1.00 91.00 248 GLN A C 1
ATOM 1984 O O . GLN A 1 248 ? -20.914 11.387 32.566 1.00 91.00 248 GLN A O 1
ATOM 1989 N N . LEU A 1 249 ? -19.693 9.493 32.693 1.00 89.75 249 LEU A N 1
ATOM 1990 C CA . LEU A 1 249 ? -20.631 8.740 33.524 1.00 89.75 249 LEU A CA 1
ATOM 1991 C C . LEU A 1 249 ? -20.846 9.423 34.886 1.00 89.75 249 LEU A C 1
ATOM 1993 O O . LEU A 1 249 ? -21.990 9.642 35.286 1.00 89.75 249 LEU A O 1
ATOM 1997 N N . ASP A 1 250 ? -19.761 9.826 35.555 1.00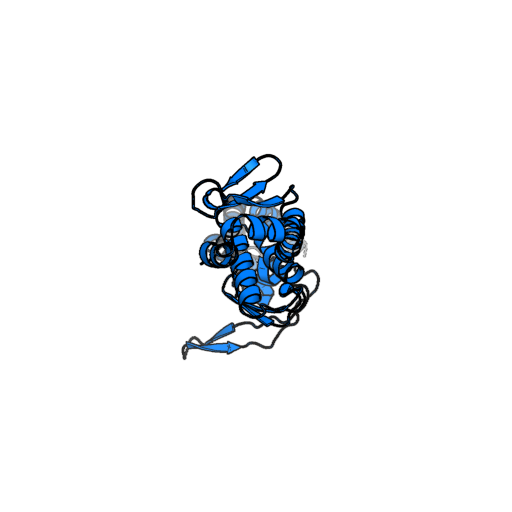 90.06 250 ASP A N 1
ATOM 1998 C CA . ASP A 1 250 ? -19.803 10.539 36.840 1.00 90.06 250 ASP A CA 1
ATOM 1999 C C . ASP A 1 250 ? -20.605 11.840 36.737 1.00 90.06 250 ASP A C 1
ATOM 2001 O O . ASP A 1 250 ? -21.463 12.133 37.577 1.00 90.06 250 ASP A O 1
ATOM 2005 N N . LYS A 1 251 ? -20.366 12.611 35.671 1.00 91.06 251 LYS A N 1
ATOM 2006 C CA . LYS A 1 251 ? -21.083 13.861 35.415 1.00 91.06 251 LYS A CA 1
ATOM 2007 C C . LYS A 1 251 ? -22.572 13.622 35.151 1.00 91.06 251 LYS A C 1
ATOM 2009 O O . LYS A 1 251 ? -23.405 14.342 35.698 1.00 91.06 251 LYS A O 1
ATOM 2014 N N . ALA A 1 252 ? -22.912 12.619 34.342 1.00 87.88 252 ALA A N 1
ATOM 2015 C CA . ALA A 1 252 ? -24.301 12.272 34.044 1.00 87.88 252 ALA A CA 1
ATOM 2016 C C . ALA A 1 252 ? -25.066 11.876 35.316 1.00 87.88 252 ALA A C 1
ATOM 2018 O O . ALA A 1 252 ? -26.189 12.333 35.532 1.00 87.88 252 ALA A O 1
ATOM 2019 N N . LYS A 1 253 ? -24.429 11.101 36.200 1.00 86.88 253 LYS A N 1
ATOM 2020 C CA . LYS A 1 253 ? -25.006 10.699 37.485 1.00 86.88 253 LYS A CA 1
ATOM 2021 C C . LYS A 1 253 ? -25.252 11.887 38.414 1.00 86.88 253 LYS A C 1
ATOM 2023 O O . LYS A 1 253 ? -26.319 11.983 39.014 1.00 86.88 253 LYS A O 1
ATOM 2028 N N . GLN A 1 254 ? -24.296 12.812 38.515 1.00 88.56 254 GLN A N 1
ATOM 2029 C CA . GLN A 1 254 ? -24.464 14.029 39.320 1.00 88.56 254 GLN A CA 1
ATOM 2030 C C . GLN A 1 254 ? -25.632 14.892 38.830 1.00 88.56 254 GLN A C 1
ATOM 2032 O O . GLN A 1 254 ? -26.384 15.416 39.647 1.00 88.56 254 GLN A O 1
ATOM 2037 N N . MET A 1 255 ? -25.811 15.019 37.511 1.00 86.56 255 MET A N 1
ATOM 2038 C CA . MET A 1 255 ? -26.932 15.768 36.931 1.00 86.56 255 MET A CA 1
ATOM 2039 C C . MET A 1 255 ? -28.283 15.088 37.190 1.00 86.56 255 MET A C 1
ATOM 2041 O O . MET A 1 255 ? -29.252 15.771 37.517 1.00 86.56 255 MET A O 1
ATOM 2045 N N . ALA A 1 256 ? -28.339 13.756 37.098 1.00 83.00 256 ALA A N 1
ATOM 2046 C CA . ALA A 1 256 ? -29.545 12.983 37.390 1.00 83.00 256 ALA A CA 1
ATOM 2047 C C . ALA A 1 256 ? -29.944 13.039 38.876 1.00 83.00 256 ALA A C 1
ATOM 2049 O O . ALA A 1 256 ? -31.126 13.064 39.181 1.00 83.00 256 ALA A O 1
ATOM 2050 N N . ALA A 1 257 ? -28.975 13.103 39.796 1.00 81.38 257 ALA A N 1
ATOM 2051 C CA . ALA A 1 257 ? -29.236 13.228 41.233 1.00 81.38 257 ALA A CA 1
ATOM 2052 C C . ALA A 1 257 ? -29.669 14.644 41.673 1.00 81.38 257 ALA A C 1
ATOM 2054 O O . ALA A 1 257 ? -30.152 14.813 42.791 1.00 81.38 257 ALA A O 1
ATOM 2055 N N . ALA A 1 258 ? -29.451 15.659 40.831 1.00 75.25 258 ALA A N 1
ATOM 2056 C CA . ALA A 1 258 ? -29.806 17.054 41.098 1.00 75.25 258 ALA A CA 1
ATOM 2057 C C . ALA A 1 258 ? -31.164 17.478 40.497 1.00 75.25 258 ALA A C 1
ATOM 2059 O O . ALA A 1 258 ? -31.554 18.634 40.671 1.00 75.25 258 ALA A O 1
ATOM 2060 N N . SER A 1 259 ? -31.842 16.574 39.778 1.00 60.94 259 SER A N 1
ATOM 2061 C CA . SER A 1 259 ? -33.154 16.773 39.135 1.00 60.94 259 SER A CA 1
ATOM 2062 C C . SER A 1 259 ? -34.253 16.058 39.914 1.00 60.94 259 SER A C 1
ATOM 2064 O O . SER A 1 259 ? -35.374 16.608 39.965 1.00 60.94 259 SER A O 1
#

Foldseek 3Di:
DLQVLVVVCVVPDPVVSVCCCCPNLVVVLQVLLQVLVCVVLVFRWGWDFDPPPVGTFTWICGHNDIGGLVPDQPLVSLLVVVLSVVVSVLCVVCVPDSQSLADEDEDEEEANCVSPDLVCLLCSVVSSCSRRVRYHYDYHHPQLSVLLNDQFDWAWAWDADPPPRDIDTDDIDTRHPPDDSVCSVCVRVVDPDPDDPVLVVLVVVLVVQVVVCLVVLNPCVVVSVVSLVVSLVPDVVSVVVSVVVVVVVVVSNVVVVVD

InterPro domains:
  IPR003959 ATPase, AAA-type, core [PF13304] (67-148)
  IPR027417 P-loop containing nucleoside triphosphate hydrolase [G3DSA:3.40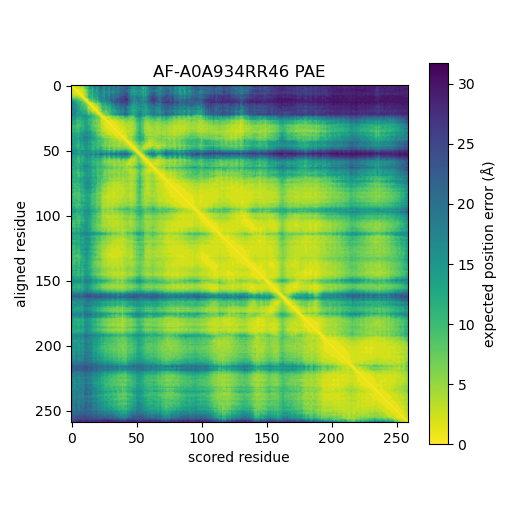.50.300] (3-164)
  IPR027417 P-loop containing nucleoside triphosphate hydrolase [SSF52540] (20-173)
  IPR051396 Bacterial Antiviral Defense Nuclease [PTHR43581] (20-159)

Sequence (259 aa):
MIAQALANIVSMGSQEVMQEITDGRYGALLKKVNKVLGDFLKRKTAFFVDSRRERIALKVLLGSERIDLDHLPDGLRSIIAWLFATIAKLEVAFPDDSDPLEREFIMILDEPETHLHPAWQRYVLRIAQELFPNAQFIVATHSPFIISSINRGWIHILNTCEDDGLVYFGEPQPCSEGDTYMDAVEDVLGIKELYDPETEDLLAQFRELRQQVLSNGFEGETELRSLMMKIGARSKSLENMMGRELFQLDKAKQMAAAS

Nearest PDB structures (foldseek):
  8eea-assembly1_E  TM=6.672E-01  e=8.008E-10  Escherichia coli
  8ee4-assembly1_E  TM=7.424E-01  e=1.750E-08  Escherichia coli
  8eea-assembly1_F  TM=6.787E-01  e=7.249E-09  Escherichia coli
  8ee4-assembly1_D  TM=6.422E-01  e=2.719E-08  Escherichia coli
  8ee4-assembly1_F  TM=6.649E-01  e=1.343E-07  Escherichia coli

Mean predicted aligned error: 9.76 Å

pLDDT: mean 82.06, std 15.7, range [36.16, 96.5]

Secondary structure (DSSP, 8-state):
-HHHHHHHHHSS-HHHHHHHHHHSHHHHHHHHHHHHHHHHHTS-EEEEEE-TTS--EEEEEETTEEEEGGGS-HHHHHHHHHHHHHHHHHHHH-TT-S-GGGS-EEEEEE-TTTT--HHHHHHHHHHHHHHSTTEEEEEE---HHHHTT-SSSEE--EEE-TTT--EEEPPPEEPPTT--HHHIIIIIS-----S-HHHHHHHHHHHHHHHHHHHTTTTTHHHHHHHHHHHHTT-HHHHHHHHHHHHHHHHHHHHHHT-

Radius of gyration: 27.57 Å; Cα contacts (8 Å, |Δi|>4): 289; chains: 1; bounding box: 66×35×74 Å

Organism: NCBI:txid454146

Solvent-accessible surface area (backbone atoms only — not comparable to full-atom values): 14614 Å² total; per-residue (Å²): 102,60,58,50,47,56,38,62,59,51,73,44,59,78,65,59,37,51,46,29,47,70,77,31,67,55,22,55,52,51,51,53,52,26,47,57,54,15,65,72,66,74,37,54,40,42,75,45,77,44,67,85,75,93,45,72,39,64,29,36,30,56,64,90,44,81,42,52,54,89,76,45,60,65,29,59,39,49,54,52,49,56,52,52,43,48,54,46,50,34,46,69,76,36,72,88,50,87,58,46,48,67,44,76,48,80,44,79,38,73,47,84,47,66,74,40,56,68,84,50,29,46,40,52,64,59,55,47,42,73,60,27,71,46,45,48,77,46,77,47,72,92,49,31,42,46,58,35,48,45,60,73,60,72,44,71,44,79,45,69,43,90,89,79,70,48,75,46,75,49,79,73,39,72,44,53,78,81,49,42,48,62,52,29,32,40,76,66,68,63,49,82,78,87,60,59,71,70,55,47,53,51,50,51,53,48,56,54,48,50,52,48,14,67,72,56,78,51,53,63,47,71,58,49,52,52,51,40,52,59,52,20,70,75,37,74,70,39,30,56,50,39,53,53,53,50,55,50,50,54,51,52,51,54,55,61,76,74,108